Protein AF-A0A6A4UVB4-F1 (afdb_monomer)

Foldseek 3Di:
DDDDDPVPVVVVVVVVVVVVVVVVVVVVVVVVVVCVVPVVVVVVVVVVVVQVVCVVVVNHPPDPVRVLCVLQQDQPQPPQWWWWDALFWIWITRNPDIDIDGDDPFKGKAKEAAAADDDDDDFIDISHHAAHPAAQDKKFKWKAAPVGDTQDTDIDTHHRRRMDMDIGTAATWIKIWIDDPNFIDIDIAHSYNHGGRYYYPPNHGD

Nearest PDB structures (foldseek):
  4gqz-assembly2_C  TM=9.559E-01  e=4.121E-18  Salmonella enterica subsp. enterica serovar Typhimurium str. LT2
  4gqz-assembly1_A  TM=9.399E-01  e=1.918E-17  Salmonella enterica subsp. enterica serovar Typhimurium str. LT2
  4g5a-assembly1_B  TM=5.583E-01  e=2.267E-02  Bacteroides thetaiotaomicron VPI-5482
  2xwx-assembly1_B  TM=3.292E-01  e=9.453E-02  Vibrio cholerae
  6wdq-assembly1_C  TM=3.122E-01  e=7.647E+00  Homo sapiens

pLDDT: mean 86.92, std 15.69, range [39.81, 98.56]

Mean predicted aligned error: 10.41 Å

Sequence (206 aa):
MMLNGQGITRKVSMKANKIKTKLIIAAVSILVLISAFFLPTLFNASSEAKTQMLTKYGLNGLSVKEMVNKLDSVTDEKYGLNASITSTTLILYDNEKQYDFQLPKSEFYVSFAPYLNEIHPCQTHNLVSCRGELFNKEFEISIVKKDGTVIMNQKVKSMNSGFIGLWLPRDIEATLTINYNGTTVSKPLTTFTKSDTCITTPLKLS

Structure (mmCIF, N/CA/C/O backbone):
data_AF-A0A6A4UVB4-F1
#
_entry.id   AF-A0A6A4UVB4-F1
#
loop_
_atom_site.group_PDB
_atom_site.id
_atom_site.type_symbol
_atom_site.label_atom_id
_atom_site.label_alt_id
_atom_site.label_comp_id
_atom_site.label_asym_id
_atom_site.label_entity_id
_atom_site.label_seq_id
_atom_site.pdbx_PDB_ins_code
_atom_site.Cartn_x
_atom_site.Cartn_y
_atom_site.Cartn_z
_atom_site.occupancy
_atom_site.B_iso_or_equiv
_atom_site.auth_seq_id
_atom_site.auth_comp_id
_atom_site.auth_asym_id
_atom_site.auth_atom_id
_atom_site.pdbx_PDB_model_num
ATOM 1 N N . MET A 1 1 ? 7.738 -28.732 -92.464 1.00 39.81 1 MET A N 1
ATOM 2 C CA . MET A 1 1 ? 8.697 -27.783 -91.842 1.00 39.81 1 MET A CA 1
ATOM 3 C C . MET A 1 1 ? 7.948 -26.468 -91.672 1.00 39.81 1 MET A C 1
ATOM 5 O O . MET A 1 1 ? 7.450 -26.001 -92.675 1.00 39.81 1 MET A O 1
ATOM 9 N N . MET A 1 2 ? 7.704 -25.849 -90.515 1.00 40.78 2 MET A N 1
ATOM 10 C CA . MET A 1 2 ? 8.225 -25.914 -89.139 1.00 40.78 2 MET A CA 1
ATOM 11 C C . MET A 1 2 ? 7.079 -25.443 -88.195 1.00 40.78 2 MET A C 1
ATOM 13 O O . MET A 1 2 ? 6.352 -24.529 -88.558 1.00 40.78 2 MET A O 1
ATOM 17 N N . LEU A 1 3 ? 6.652 -26.205 -87.182 1.00 47.03 3 LEU A N 1
ATOM 18 C CA . LEU A 1 3 ? 6.973 -26.147 -85.736 1.00 47.03 3 LEU A CA 1
ATOM 19 C C . LEU A 1 3 ? 6.839 -24.792 -84.982 1.00 47.03 3 LEU A C 1
ATOM 21 O O . LEU A 1 3 ? 7.694 -23.924 -85.080 1.00 47.03 3 LEU A O 1
ATOM 25 N N . ASN A 1 4 ? 5.843 -24.768 -84.075 1.00 48.44 4 ASN A N 1
ATOM 26 C CA . ASN A 1 4 ? 5.853 -24.286 -82.674 1.00 48.44 4 ASN A CA 1
ATOM 27 C C . ASN A 1 4 ? 6.087 -22.793 -82.324 1.00 48.44 4 ASN A C 1
ATOM 29 O O . ASN A 1 4 ? 7.204 -22.386 -82.018 1.00 48.44 4 ASN A O 1
ATOM 33 N N . GLY A 1 5 ? 4.992 -22.035 -82.131 1.00 52.00 5 GLY A N 1
ATOM 34 C CA . GLY A 1 5 ? 4.989 -20.696 -81.499 1.00 52.00 5 GLY A CA 1
ATOM 35 C C . GLY A 1 5 ? 4.379 -20.603 -80.080 1.00 52.00 5 GLY A C 1
ATOM 36 O O . GLY A 1 5 ? 4.647 -19.647 -79.356 1.00 52.00 5 GLY A O 1
ATOM 37 N N . GLN A 1 6 ? 3.596 -21.591 -79.621 1.00 51.81 6 GLN A N 1
ATOM 38 C CA . GLN A 1 6 ? 2.880 -21.523 -78.325 1.00 51.81 6 GLN A CA 1
ATOM 39 C C . GLN A 1 6 ? 3.706 -21.968 -77.096 1.00 51.81 6 GLN A C 1
ATOM 41 O O . GLN A 1 6 ? 3.319 -21.714 -75.956 1.00 51.81 6 GLN A O 1
ATOM 46 N N . GLY A 1 7 ? 4.869 -22.599 -77.291 1.00 49.66 7 GLY A N 1
ATOM 47 C CA . GLY A 1 7 ? 5.733 -23.062 -76.192 1.00 49.66 7 GLY A CA 1
ATOM 48 C C . GLY A 1 7 ? 6.589 -21.966 -75.541 1.00 49.66 7 GLY A C 1
ATOM 49 O O . GLY A 1 7 ? 7.077 -22.145 -74.423 1.00 49.66 7 GLY A O 1
ATOM 50 N N . ILE A 1 8 ? 6.770 -20.828 -76.218 1.00 54.09 8 ILE A N 1
ATOM 51 C CA . ILE A 1 8 ? 7.707 -19.775 -75.803 1.00 54.09 8 ILE A CA 1
ATOM 52 C C . ILE A 1 8 ? 7.052 -18.835 -74.778 1.00 54.09 8 ILE A C 1
ATOM 54 O O . ILE A 1 8 ? 7.640 -18.558 -73.733 1.00 54.09 8 ILE A O 1
ATOM 58 N N . THR A 1 9 ? 5.797 -18.428 -74.990 1.00 52.84 9 THR A N 1
ATOM 59 C CA . THR A 1 9 ? 5.082 -17.474 -74.117 1.00 52.84 9 THR A CA 1
ATOM 60 C C . THR A 1 9 ? 4.786 -18.043 -72.721 1.00 52.84 9 THR A C 1
ATOM 62 O O . THR A 1 9 ? 4.999 -17.367 -71.712 1.00 52.84 9 THR A O 1
ATOM 65 N N . ARG A 1 10 ? 4.401 -19.325 -72.626 1.00 54.09 10 ARG A N 1
ATOM 66 C CA . ARG A 1 10 ? 4.175 -20.026 -71.342 1.00 54.09 10 ARG A CA 1
ATOM 67 C C . ARG A 1 10 ? 5.466 -20.214 -70.535 1.00 54.09 10 ARG A C 1
ATOM 69 O O . ARG A 1 10 ? 5.462 -20.029 -69.318 1.00 54.09 10 ARG A O 1
ATOM 76 N N . LYS A 1 11 ? 6.586 -20.537 -71.196 1.00 54.12 11 LYS A N 1
ATOM 77 C CA . LYS A 1 11 ? 7.902 -20.679 -70.541 1.00 54.12 11 LYS A CA 1
ATOM 78 C C . LYS A 1 11 ? 8.401 -19.352 -69.972 1.00 54.12 11 LYS A C 1
ATOM 80 O O . LYS A 1 11 ? 8.936 -19.341 -68.865 1.00 54.12 11 LYS A O 1
ATOM 85 N N . VAL A 1 12 ? 8.202 -18.249 -70.695 1.00 59.03 12 VAL A N 1
ATOM 86 C CA . VAL A 1 12 ? 8.601 -16.903 -70.252 1.00 59.03 12 VAL A CA 1
ATOM 87 C C . VAL A 1 12 ? 7.790 -16.462 -69.028 1.00 59.03 12 VAL A C 1
ATOM 89 O O . VAL A 1 12 ? 8.379 -16.044 -68.033 1.00 59.03 12 VAL A O 1
ATOM 92 N N . SER A 1 13 ? 6.466 -16.656 -69.041 1.00 54.44 13 SER A N 1
ATOM 93 C CA . SER A 1 13 ? 5.587 -16.320 -67.908 1.00 54.44 13 SER A CA 1
ATOM 94 C C . SER A 1 13 ? 5.904 -17.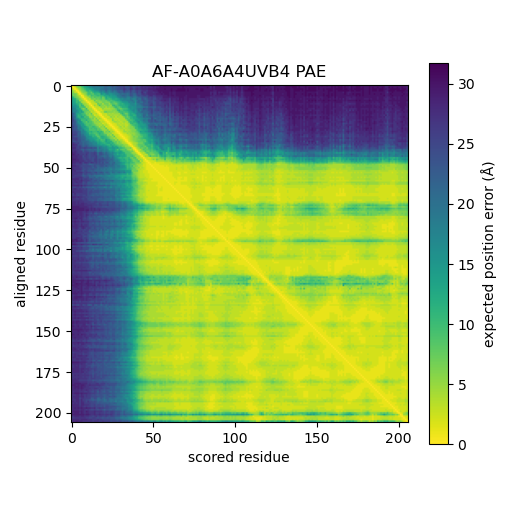138 -66.641 1.00 54.44 13 SER A C 1
ATOM 96 O O . SER A 1 13 ? 6.051 -16.577 -65.553 1.00 54.44 13 SER A O 1
ATOM 98 N N . MET A 1 14 ? 6.138 -18.453 -66.769 1.00 58.47 14 MET A N 1
ATOM 99 C CA . MET A 1 14 ? 6.539 -19.297 -65.630 1.00 58.47 14 MET A CA 1
ATOM 100 C C . MET A 1 14 ? 7.920 -18.934 -65.064 1.00 58.47 14 MET A C 1
ATOM 102 O O . MET A 1 14 ? 8.130 -18.997 -63.850 1.00 58.47 14 MET A O 1
ATOM 106 N N . LYS A 1 15 ? 8.872 -18.545 -65.923 1.00 60.97 15 LYS A N 1
ATOM 107 C CA . LYS A 1 15 ? 10.215 -18.121 -65.500 1.00 60.97 15 LYS A CA 1
ATOM 108 C C . LYS A 1 15 ? 10.157 -16.781 -64.755 1.00 60.97 15 LYS A C 1
ATOM 110 O O . LYS A 1 15 ? 10.795 -16.653 -63.714 1.00 60.97 15 LYS A O 1
ATOM 115 N N . ALA A 1 16 ? 9.334 -15.837 -65.221 1.00 61.78 16 ALA A N 1
ATOM 116 C CA . ALA A 1 16 ? 9.104 -14.551 -64.561 1.00 61.78 16 ALA A CA 1
ATOM 117 C C . ALA A 1 16 ? 8.429 -14.702 -63.183 1.00 61.78 16 ALA A C 1
ATOM 119 O O . ALA A 1 16 ? 8.877 -14.080 -62.221 1.00 61.78 16 ALA A O 1
ATOM 120 N N . ASN A 1 17 ? 7.425 -15.580 -63.047 1.00 61.34 17 ASN A N 1
ATOM 121 C CA . ASN A 1 17 ? 6.802 -15.861 -61.746 1.00 61.34 17 ASN A CA 1
ATOM 122 C C . ASN A 1 17 ? 7.774 -16.531 -60.764 1.00 61.34 17 ASN A C 1
ATOM 124 O O . ASN A 1 17 ? 7.851 -16.104 -59.617 1.00 61.34 17 ASN A O 1
ATOM 128 N N . LYS A 1 18 ? 8.599 -17.492 -61.207 1.00 58.84 18 LYS A N 1
ATOM 129 C CA . LYS A 1 18 ? 9.654 -18.079 -60.355 1.00 58.84 18 LYS A CA 1
ATOM 130 C C . LYS A 1 18 ? 10.675 -17.043 -59.871 1.00 58.84 18 LYS A C 1
ATOM 132 O O . LYS A 1 18 ? 11.144 -17.151 -58.742 1.00 58.84 18 LYS A O 1
ATOM 137 N N . ILE A 1 19 ? 11.027 -16.059 -60.701 1.00 65.69 19 ILE A N 1
ATOM 138 C CA . ILE A 1 19 ? 11.957 -14.980 -60.329 1.00 65.69 19 ILE A CA 1
ATOM 139 C C . ILE A 1 19 ? 11.310 -14.041 -59.300 1.00 65.69 19 ILE A C 1
ATOM 141 O O . ILE A 1 19 ? 11.928 -13.767 -58.274 1.00 65.69 19 ILE A O 1
ATOM 145 N N . LYS A 1 20 ? 10.050 -13.630 -59.508 1.00 59.47 20 LYS A N 1
ATOM 146 C CA . LYS A 1 20 ? 9.297 -12.801 -58.548 1.00 59.47 20 LYS A CA 1
ATOM 147 C C . LYS A 1 20 ? 9.131 -13.491 -57.189 1.00 59.47 20 LYS A C 1
ATOM 149 O O . LYS A 1 20 ? 9.397 -12.873 -56.166 1.00 59.47 20 LYS A O 1
ATOM 154 N N . THR A 1 21 ? 8.781 -14.780 -57.160 1.00 58.88 21 THR A N 1
ATOM 155 C CA . THR A 1 21 ? 8.666 -15.549 -55.908 1.00 58.88 21 THR A CA 1
ATOM 156 C C . THR A 1 21 ? 10.012 -15.688 -55.191 1.00 58.88 21 THR A C 1
ATOM 158 O O . THR A 1 21 ? 10.066 -15.531 -53.976 1.00 58.88 21 THR A O 1
ATOM 161 N N . LYS A 1 22 ? 11.120 -15.912 -55.917 1.00 60.62 22 LYS A N 1
ATOM 162 C CA . LYS A 1 22 ? 12.469 -15.949 -55.320 1.00 60.62 22 LYS A CA 1
ATOM 163 C C . LYS A 1 22 ? 12.901 -14.598 -54.740 1.00 60.62 22 LYS A C 1
ATOM 165 O O . LYS A 1 22 ? 13.504 -14.583 -53.675 1.00 60.62 22 LYS A O 1
ATOM 170 N N . LEU A 1 23 ? 12.573 -13.487 -55.404 1.00 59.56 23 LEU A N 1
ATOM 171 C CA . LEU A 1 23 ? 12.838 -12.129 -54.908 1.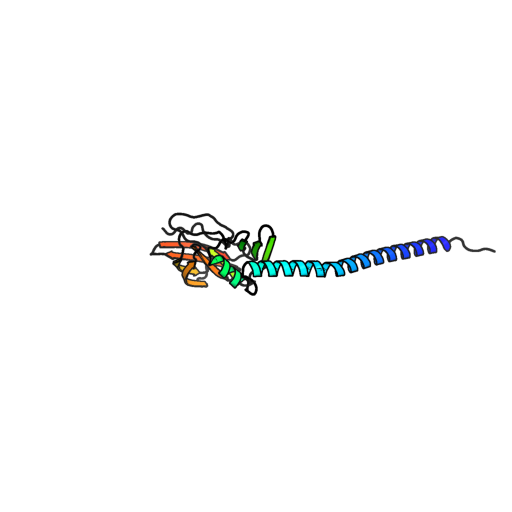00 59.56 23 LEU A CA 1
ATOM 172 C C . LEU A 1 23 ? 12.029 -11.805 -53.645 1.00 59.56 23 LEU A C 1
ATOM 174 O O . LEU A 1 23 ? 12.586 -11.248 -52.705 1.00 59.56 23 LEU A O 1
ATOM 178 N N . ILE A 1 24 ? 10.755 -12.206 -53.585 1.00 60.81 24 ILE A N 1
ATOM 179 C CA . ILE A 1 24 ? 9.917 -12.032 -52.387 1.00 60.81 24 ILE A CA 1
ATOM 180 C C . ILE A 1 24 ? 10.454 -12.875 -51.224 1.00 60.81 24 ILE A C 1
ATOM 182 O O . ILE A 1 24 ? 10.613 -12.358 -50.123 1.00 60.81 24 ILE A O 1
ATOM 186 N N . ILE A 1 25 ? 10.801 -14.145 -51.463 1.00 61.00 25 ILE A N 1
ATOM 187 C CA . ILE A 1 25 ? 11.389 -15.011 -50.429 1.00 61.00 25 ILE A CA 1
ATOM 188 C C . ILE A 1 25 ? 12.728 -14.440 -49.947 1.00 61.00 25 ILE A C 1
ATOM 190 O O . ILE A 1 25 ? 12.955 -14.386 -48.742 1.00 61.00 25 ILE A O 1
ATOM 194 N N . ALA A 1 26 ? 13.594 -13.963 -50.845 1.00 62.34 26 ALA A N 1
ATOM 195 C CA . ALA A 1 26 ? 14.861 -13.340 -50.466 1.00 62.34 26 ALA A CA 1
ATOM 196 C C . ALA A 1 26 ? 14.655 -12.058 -49.639 1.00 62.34 26 ALA A C 1
ATOM 198 O O . ALA A 1 26 ? 15.314 -11.893 -48.618 1.00 62.34 26 ALA A O 1
ATOM 199 N N . ALA A 1 27 ? 13.704 -11.196 -50.012 1.00 61.81 27 ALA A N 1
ATOM 200 C CA . ALA A 1 27 ? 13.388 -9.980 -49.260 1.00 61.81 27 ALA A CA 1
ATOM 201 C C . ALA A 1 27 ? 12.824 -10.286 -47.859 1.00 61.81 27 ALA A C 1
ATOM 203 O O . ALA A 1 27 ? 13.253 -9.674 -46.884 1.00 61.81 27 ALA A O 1
ATOM 204 N N . VAL A 1 28 ? 11.931 -11.276 -47.734 1.00 62.03 28 VAL A N 1
ATOM 205 C CA . VAL A 1 28 ? 11.415 -11.740 -46.431 1.00 62.03 28 VAL A CA 1
ATOM 206 C C . VAL A 1 28 ? 12.528 -12.375 -45.592 1.00 62.03 28 VAL A C 1
ATOM 208 O O . VAL A 1 28 ? 12.628 -12.094 -44.404 1.00 62.03 28 VAL A O 1
ATOM 211 N N . SER A 1 29 ? 13.412 -13.169 -46.202 1.00 61.12 29 SER A N 1
ATOM 212 C CA . SER A 1 29 ? 14.553 -13.794 -45.510 1.00 61.12 29 SER A CA 1
ATOM 213 C C . SER A 1 29 ? 15.545 -12.750 -44.990 1.00 61.12 29 SER A C 1
ATOM 215 O O . SER A 1 29 ? 16.034 -12.870 -43.872 1.00 61.12 29 SER A O 1
ATOM 217 N N . ILE A 1 30 ? 15.809 -11.700 -45.774 1.00 61.38 30 ILE A N 1
ATOM 218 C CA . ILE A 1 30 ? 16.656 -10.570 -45.373 1.00 61.38 30 ILE A CA 1
ATOM 219 C C . ILE A 1 30 ? 15.999 -9.785 -44.232 1.00 61.38 30 ILE A C 1
ATOM 221 O O . ILE A 1 30 ? 16.675 -9.459 -43.263 1.00 61.38 30 ILE A O 1
ATOM 225 N N . LEU A 1 31 ? 14.686 -9.541 -44.288 1.00 59.97 31 LEU A N 1
ATOM 226 C CA . LEU A 1 31 ? 13.956 -8.864 -43.212 1.00 59.97 31 LEU A CA 1
ATOM 227 C C . LEU A 1 31 ? 13.975 -9.678 -41.903 1.00 59.97 31 LEU A C 1
ATOM 229 O O . LEU A 1 31 ? 14.184 -9.114 -40.831 1.00 59.97 31 LEU A O 1
ATOM 233 N N . VAL A 1 32 ? 13.833 -11.006 -41.991 1.00 60.69 32 VAL A N 1
ATOM 234 C CA . VAL A 1 32 ? 13.935 -11.921 -40.842 1.00 60.69 32 VAL A CA 1
ATOM 235 C C . VAL A 1 32 ? 15.360 -11.940 -40.276 1.00 60.69 32 VAL A C 1
ATOM 237 O O . VAL A 1 32 ? 15.522 -11.834 -39.063 1.00 60.69 32 VAL A O 1
ATOM 240 N N . LEU A 1 33 ? 16.394 -11.986 -41.122 1.00 60.19 33 LEU A N 1
ATOM 241 C CA . LEU A 1 33 ? 17.801 -11.953 -40.693 1.00 60.19 33 LEU A CA 1
ATOM 242 C C . LEU A 1 33 ? 18.191 -10.618 -40.043 1.00 60.19 33 LEU A C 1
ATOM 244 O O . LEU A 1 33 ? 18.875 -10.617 -39.025 1.00 60.19 33 LEU A O 1
ATOM 248 N N . ILE A 1 34 ? 17.712 -9.492 -40.578 1.00 60.00 34 ILE A N 1
ATOM 249 C CA . ILE A 1 34 ? 17.881 -8.165 -39.970 1.00 60.00 34 ILE A CA 1
ATOM 250 C C . ILE A 1 34 ? 17.163 -8.136 -38.615 1.00 60.00 34 ILE A C 1
ATOM 252 O O . ILE A 1 34 ? 17.770 -7.788 -37.607 1.00 60.00 34 ILE A O 1
ATOM 256 N N . SER A 1 35 ? 15.910 -8.592 -38.539 1.00 58.88 35 SER A N 1
ATOM 257 C CA . SER A 1 35 ? 15.181 -8.636 -37.265 1.00 58.88 35 SER A CA 1
ATOM 258 C C . SER A 1 35 ? 15.892 -9.494 -36.207 1.00 58.88 35 SER A C 1
ATOM 260 O O . SER A 1 35 ? 15.986 -9.075 -35.060 1.00 58.88 35 SER A O 1
ATOM 262 N N . ALA A 1 36 ? 16.485 -10.630 -36.596 1.00 60.31 36 ALA A N 1
ATOM 263 C CA . ALA A 1 36 ? 17.242 -11.510 -35.706 1.00 60.31 36 ALA A CA 1
ATOM 264 C C . ALA A 1 36 ? 18.587 -10.913 -35.247 1.00 60.31 36 ALA A C 1
ATOM 266 O O . ALA A 1 36 ? 19.072 -11.275 -34.178 1.00 60.31 36 ALA A O 1
ATOM 267 N N . PHE A 1 37 ? 19.178 -9.994 -36.018 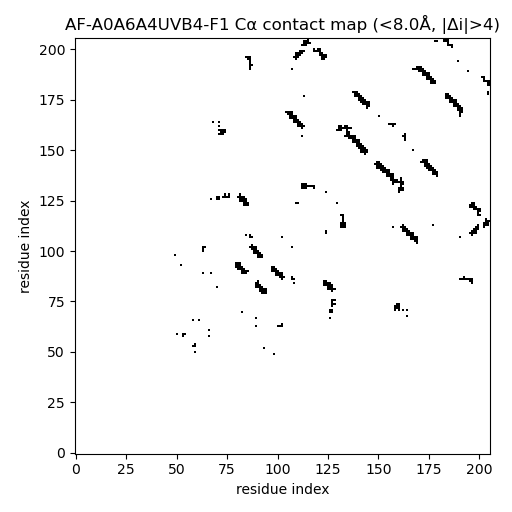1.00 62.41 37 PHE A N 1
ATOM 268 C CA . PHE A 1 37 ? 20.442 -9.337 -35.669 1.00 62.41 37 PHE A CA 1
ATOM 269 C C . PHE A 1 37 ? 20.242 -8.074 -34.809 1.00 62.41 37 PHE A C 1
ATOM 271 O O . PHE A 1 37 ? 21.085 -7.761 -33.973 1.00 62.41 37 PHE A O 1
ATOM 278 N N . PHE A 1 38 ? 19.114 -7.369 -34.972 1.00 59.22 38 PHE A N 1
ATOM 279 C CA . PHE A 1 38 ? 18.795 -6.135 -34.234 1.00 59.22 38 PHE A CA 1
ATOM 280 C C . PHE A 1 38 ? 17.924 -6.347 -32.976 1.00 59.22 38 PHE A C 1
ATOM 282 O O . PHE A 1 38 ? 17.931 -5.498 -32.090 1.00 59.22 38 PHE A O 1
ATOM 289 N N . LEU A 1 39 ? 17.193 -7.462 -32.836 1.00 57.59 39 LEU A N 1
ATOM 290 C CA . LEU A 1 39 ? 16.438 -7.758 -31.602 1.00 57.59 39 LEU A CA 1
ATOM 291 C C . LEU A 1 39 ? 17.327 -7.925 -30.354 1.00 57.59 39 LEU A C 1
ATOM 293 O O . LEU A 1 39 ? 17.011 -7.325 -29.325 1.00 57.59 39 LEU A O 1
ATOM 297 N N . PRO A 1 40 ? 18.428 -8.705 -30.398 1.00 64.75 40 PRO A N 1
ATOM 298 C CA . PRO A 1 40 ? 19.246 -8.966 -29.212 1.00 64.75 40 PRO A CA 1
ATOM 299 C C . PRO A 1 40 ? 19.864 -7.695 -28.615 1.00 64.75 40 PRO A C 1
ATOM 301 O O . PRO A 1 40 ? 20.010 -7.587 -27.398 1.00 64.75 40 PRO A O 1
ATOM 304 N N . THR A 1 41 ? 20.197 -6.711 -29.457 1.00 62.91 41 THR A N 1
ATOM 305 C CA . THR A 1 41 ? 20.813 -5.450 -29.021 1.00 62.91 41 THR A CA 1
ATOM 306 C C . THR A 1 41 ? 19.826 -4.559 -28.264 1.00 62.91 41 THR A C 1
ATOM 308 O O . THR A 1 41 ? 20.196 -3.968 -27.250 1.00 62.91 41 THR A O 1
ATOM 311 N N . LEU A 1 42 ? 18.557 -4.522 -28.683 1.00 63.41 42 LEU A N 1
ATOM 312 C CA . LEU A 1 42 ? 17.493 -3.778 -27.998 1.00 63.41 42 LEU A CA 1
ATOM 313 C C . LEU A 1 42 ? 17.122 -4.409 -26.648 1.00 63.41 42 LEU A C 1
ATOM 315 O O . LEU A 1 42 ? 16.968 -3.695 -25.654 1.00 63.41 42 LEU A O 1
ATOM 319 N N . PHE A 1 43 ? 17.025 -5.742 -26.586 1.00 67.12 43 PHE A N 1
ATOM 320 C CA . PHE A 1 43 ? 16.751 -6.448 -25.330 1.00 67.12 43 PHE A CA 1
ATOM 321 C C . PHE A 1 43 ? 17.861 -6.220 -24.295 1.00 67.12 43 PHE A C 1
ATOM 323 O O . PHE A 1 43 ? 17.554 -5.875 -23.151 1.00 67.12 43 PHE A O 1
ATOM 330 N N . ASN A 1 44 ? 19.133 -6.314 -24.696 1.00 72.06 44 ASN A N 1
ATOM 331 C CA . ASN A 1 44 ? 20.266 -6.063 -23.800 1.00 72.06 44 ASN A CA 1
ATOM 332 C C . ASN A 1 44 ? 20.289 -4.622 -23.270 1.00 72.06 44 ASN A C 1
ATOM 334 O O . ASN A 1 44 ? 20.413 -4.433 -22.062 1.00 72.06 44 ASN A O 1
ATOM 338 N N . ALA A 1 45 ? 20.080 -3.619 -24.130 1.00 75.06 45 ALA A N 1
ATOM 339 C CA . ALA A 1 45 ? 20.036 -2.217 -23.707 1.00 75.06 45 ALA A CA 1
ATOM 340 C C . ALA A 1 45 ? 18.900 -1.941 -22.700 1.00 75.06 45 ALA A C 1
ATOM 342 O O . ALA A 1 45 ? 19.087 -1.216 -21.722 1.00 75.06 45 ALA A O 1
ATOM 343 N N . SER A 1 46 ? 17.726 -2.555 -22.901 1.00 79.69 46 SER A N 1
ATOM 344 C CA . SER A 1 46 ? 16.587 -2.420 -21.981 1.00 79.69 46 SER A CA 1
ATOM 345 C C . SER A 1 46 ? 16.842 -3.073 -20.615 1.00 79.69 46 SER A C 1
ATOM 347 O O . SER A 1 46 ? 16.500 -2.501 -19.577 1.00 79.69 46 SER A O 1
ATOM 349 N N . SER A 1 47 ? 17.490 -4.243 -20.602 1.00 84.38 47 SER A N 1
ATOM 350 C CA . SER A 1 47 ? 17.856 -4.947 -19.373 1.00 84.38 47 SER A CA 1
ATOM 351 C C . SER A 1 47 ? 18.916 -4.177 -18.593 1.00 84.38 47 SER A C 1
ATOM 353 O O . SER A 1 47 ? 18.812 -4.049 -17.375 1.00 84.38 47 SER A O 1
ATOM 355 N N . GLU A 1 48 ? 19.911 -3.629 -19.288 1.00 89.06 48 GLU A N 1
ATOM 356 C CA . GLU A 1 48 ? 20.969 -2.836 -18.673 1.00 89.06 48 GLU A CA 1
ATOM 357 C C . GLU A 1 48 ? 20.407 -1.560 -18.031 1.00 89.06 48 GLU A C 1
ATOM 359 O O . GLU A 1 48 ? 20.669 -1.297 -16.858 1.00 89.06 48 GLU A O 1
ATOM 364 N N . ALA A 1 49 ? 19.549 -0.822 -18.746 1.00 91.44 49 ALA A N 1
ATOM 365 C CA . ALA A 1 49 ? 18.881 0.364 -18.210 1.00 91.44 49 ALA A CA 1
ATOM 366 C C . ALA A 1 49 ? 18.056 0.047 -16.948 1.00 91.44 49 ALA A C 1
ATOM 368 O O . ALA A 1 49 ? 18.114 0.786 -15.963 1.00 91.44 49 ALA A O 1
ATOM 369 N N . LYS A 1 50 ? 17.336 -1.085 -16.943 1.00 93.25 50 LYS A N 1
ATOM 370 C CA . LYS A 1 50 ? 16.573 -1.552 -15.777 1.00 93.25 50 LYS A CA 1
ATOM 371 C C . LYS A 1 50 ? 17.487 -1.848 -14.583 1.00 93.25 50 LYS A C 1
ATOM 373 O O . LYS A 1 50 ? 17.206 -1.394 -13.476 1.00 93.25 50 LYS A O 1
ATOM 378 N N . THR A 1 51 ? 18.596 -2.558 -14.789 1.00 94.19 51 THR A N 1
ATOM 379 C CA . THR A 1 51 ? 19.569 -2.856 -13.724 1.00 94.19 51 THR A CA 1
ATOM 380 C C . THR A 1 51 ? 20.256 -1.596 -13.195 1.00 94.19 51 THR A C 1
ATOM 382 O O . THR A 1 51 ? 20.437 -1.461 -11.982 1.00 94.19 51 THR A O 1
ATOM 385 N N . GLN A 1 52 ? 20.607 -0.650 -14.070 1.00 95.06 52 GLN A N 1
ATOM 386 C CA . GLN A 1 52 ? 21.194 0.633 -13.673 1.00 95.06 52 GLN A CA 1
ATOM 387 C C . GLN A 1 52 ? 20.225 1.441 -12.799 1.00 95.06 52 GLN A C 1
ATOM 389 O O . GLN A 1 52 ? 20.619 1.911 -11.732 1.00 95.06 52 GLN A O 1
ATOM 394 N N . MET A 1 53 ? 18.950 1.536 -13.195 1.00 95.75 53 MET A N 1
ATOM 395 C CA . MET A 1 53 ? 17.904 2.203 -12.411 1.00 95.75 53 MET A CA 1
ATOM 396 C C . MET A 1 53 ? 17.722 1.541 -11.038 1.00 95.75 53 MET A C 1
ATOM 398 O O . MET A 1 53 ? 17.771 2.214 -10.006 1.00 95.75 53 MET A O 1
ATOM 402 N N . LEU A 1 54 ? 17.602 0.211 -11.000 1.00 96.81 54 LEU A N 1
ATOM 403 C CA . LEU A 1 54 ? 17.492 -0.527 -9.742 1.00 96.81 54 LEU A CA 1
ATOM 404 C C . LEU A 1 54 ? 18.711 -0.296 -8.842 1.00 96.81 54 LEU A C 1
ATOM 406 O O . LEU A 1 54 ? 18.563 -0.117 -7.638 1.00 96.81 54 LEU A O 1
ATOM 410 N N . THR A 1 55 ? 19.917 -0.258 -9.404 1.00 96.62 55 THR A N 1
ATOM 411 C CA . THR A 1 55 ? 21.145 -0.003 -8.636 1.00 96.62 55 THR A CA 1
ATOM 412 C C . THR A 1 55 ? 21.174 1.425 -8.091 1.00 96.62 55 THR A C 1
ATOM 414 O O . THR A 1 55 ? 21.417 1.610 -6.900 1.00 96.62 55 THR A O 1
ATOM 417 N N . LYS A 1 56 ? 20.835 2.426 -8.918 1.00 95.75 56 LYS A N 1
A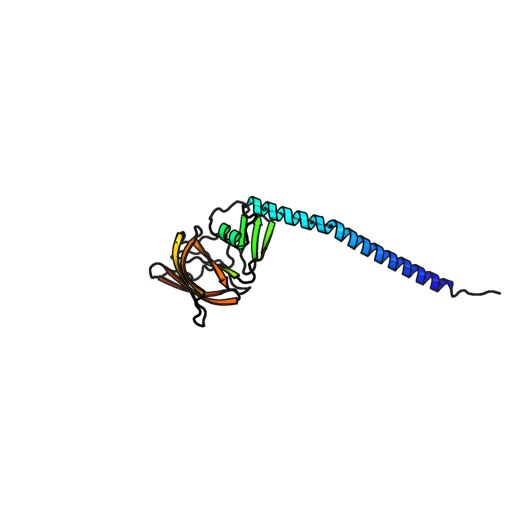TOM 418 C CA . LYS A 1 56 ? 20.758 3.852 -8.546 1.00 95.75 56 LYS A CA 1
ATOM 419 C C . LYS A 1 56 ? 19.878 4.090 -7.316 1.00 95.75 56 LYS A C 1
ATOM 421 O O . LYS A 1 56 ? 20.238 4.875 -6.441 1.00 95.75 56 LYS A O 1
ATOM 426 N N . TYR A 1 57 ? 18.747 3.391 -7.222 1.00 95.62 57 TYR A N 1
ATOM 427 C CA . TYR A 1 57 ? 17.814 3.520 -6.098 1.00 95.62 57 TYR A CA 1
ATOM 428 C C . TYR A 1 57 ? 17.999 2.453 -5.004 1.00 95.62 57 TYR A C 1
ATOM 430 O O . TYR A 1 57 ? 17.270 2.448 -4.011 1.00 95.62 57 TYR A O 1
ATOM 438 N N . GLY A 1 58 ? 19.009 1.585 -5.128 1.00 95.38 58 GLY A N 1
ATOM 439 C CA . GLY A 1 58 ? 19.316 0.535 -4.153 1.00 95.38 58 GLY A CA 1
ATOM 440 C C . GLY A 1 58 ? 18.258 -0.572 -4.086 1.00 95.38 58 GLY A C 1
ATOM 441 O O . GLY A 1 58 ? 18.023 -1.131 -3.017 1.00 95.38 58 GLY A O 1
ATOM 442 N N . LEU A 1 59 ? 17.585 -0.844 -5.198 1.00 96.81 59 LEU A N 1
ATOM 443 C CA . LEU A 1 59 ? 16.566 -1.878 -5.376 1.00 96.81 59 LEU A CA 1
ATOM 444 C C . LEU A 1 59 ? 17.110 -3.128 -6.088 1.00 96.81 59 LEU A C 1
ATOM 446 O O . LEU A 1 59 ? 16.410 -4.131 -6.197 1.00 96.81 59 LEU A O 1
ATOM 450 N N . ASN A 1 60 ? 18.345 -3.080 -6.597 1.00 96.75 60 ASN A N 1
ATOM 451 C CA . ASN A 1 60 ? 18.944 -4.201 -7.316 1.00 96.75 60 ASN A CA 1
ATOM 452 C C . ASN A 1 60 ? 19.051 -5.447 -6.422 1.00 96.75 60 ASN A C 1
ATOM 454 O O . ASN A 1 60 ? 19.509 -5.361 -5.285 1.00 96.75 60 ASN A O 1
ATOM 458 N N . GLY A 1 61 ? 18.634 -6.597 -6.952 1.00 96.19 61 GLY A N 1
ATOM 459 C CA . GLY A 1 61 ? 18.616 -7.872 -6.229 1.00 96.19 61 GLY A CA 1
ATOM 460 C C . GLY A 1 61 ? 17.428 -8.072 -5.280 1.00 96.19 61 GLY A C 1
ATOM 461 O O . GLY A 1 61 ? 17.271 -9.176 -4.769 1.00 96.19 61 GLY A O 1
ATOM 462 N N . LEU A 1 62 ? 16.578 -7.061 -5.070 1.00 98.06 62 LEU A N 1
ATOM 463 C CA . LEU A 1 62 ? 15.370 -7.197 -4.256 1.00 98.06 62 LEU A CA 1
ATOM 464 C C . LEU A 1 62 ? 14.236 -7.858 -5.046 1.00 98.06 62 LEU A C 1
ATOM 466 O O . LEU A 1 62 ? 14.021 -7.580 -6.229 1.00 98.06 62 LEU A O 1
ATOM 470 N N . SER A 1 63 ? 13.447 -8.683 -4.366 1.00 97.62 63 SER A N 1
ATOM 471 C CA . SER A 1 63 ? 12.137 -9.103 -4.858 1.00 97.62 63 SER A CA 1
ATOM 472 C C . SER A 1 63 ? 11.175 -7.914 -4.941 1.00 97.62 63 SER A C 1
ATOM 474 O O . SER A 1 63 ? 11.350 -6.889 -4.282 1.00 97.62 63 SER A O 1
ATOM 476 N N . VAL A 1 64 ? 10.088 -8.054 -5.706 1.00 97.69 64 VAL A N 1
ATOM 477 C CA . VAL A 1 64 ? 9.067 -6.995 -5.816 1.00 97.69 64 VAL A CA 1
ATOM 478 C C . VAL A 1 64 ? 8.465 -6.635 -4.457 1.00 97.69 64 VAL A C 1
ATOM 480 O O . VAL A 1 64 ? 8.225 -5.460 -4.195 1.00 97.69 64 VAL A O 1
ATOM 483 N N . LYS A 1 65 ? 8.299 -7.611 -3.557 1.00 97.81 65 LYS A N 1
ATOM 484 C CA . LYS A 1 65 ? 7.795 -7.355 -2.201 1.00 97.81 65 LYS A CA 1
ATOM 485 C C . LYS A 1 65 ? 8.775 -6.535 -1.370 1.00 97.81 65 LYS A C 1
ATOM 487 O O . LYS A 1 65 ? 8.361 -5.610 -0.679 1.00 97.81 65 LYS A O 1
ATOM 492 N N . GLU A 1 66 ? 10.063 -6.847 -1.464 1.00 97.44 66 GLU A N 1
ATOM 493 C CA . GLU A 1 66 ? 11.115 -6.094 -0.778 1.00 97.44 66 GLU A CA 1
ATOM 494 C C . GLU A 1 66 ? 11.266 -4.684 -1.353 1.00 97.44 66 GLU A C 1
ATOM 496 O O . GLU A 1 66 ? 11.446 -3.742 -0.585 1.00 97.44 66 GLU A O 1
ATOM 501 N N . MET A 1 67 ? 11.127 -4.512 -2.674 1.00 97.69 67 MET A N 1
ATOM 502 C CA . MET A 1 67 ? 11.096 -3.189 -3.304 1.00 97.69 67 MET A CA 1
ATOM 503 C C . MET A 1 67 ? 9.925 -2.353 -2.785 1.00 97.69 67 MET A C 1
ATOM 505 O O . MET A 1 67 ? 10.142 -1.231 -2.341 1.00 97.69 67 MET A O 1
ATOM 509 N N . VAL A 1 68 ? 8.707 -2.909 -2.784 1.00 97.44 68 VAL A N 1
ATOM 510 C CA . VAL A 1 68 ? 7.509 -2.248 -2.240 1.00 97.44 68 VAL A CA 1
ATOM 511 C C . VAL A 1 68 ? 7.723 -1.854 -0.782 1.00 97.44 68 VAL A C 1
ATOM 513 O O . VAL A 1 68 ? 7.557 -0.690 -0.437 1.00 97.44 68 VAL A O 1
ATOM 516 N N . ASN A 1 69 ? 8.159 -2.795 0.060 1.00 95.06 69 ASN A N 1
ATOM 517 C CA . ASN A 1 69 ? 8.392 -2.533 1.478 1.00 95.06 69 ASN A CA 1
ATOM 518 C C . ASN A 1 69 ? 9.435 -1.429 1.692 1.00 95.06 69 ASN A C 1
ATOM 520 O O . ASN A 1 69 ? 9.227 -0.529 2.500 1.00 95.06 69 ASN A O 1
ATOM 524 N N . LYS A 1 70 ? 10.550 -1.479 0.956 1.00 94.88 70 LYS A N 1
ATOM 525 C CA . LYS A 1 70 ? 11.615 -0.479 1.055 1.00 94.88 70 LYS A CA 1
ATOM 526 C C . LYS A 1 70 ? 11.138 0.910 0.642 1.00 94.88 70 LYS A C 1
ATOM 528 O O . LYS A 1 70 ? 11.500 1.874 1.308 1.00 94.88 70 LYS A O 1
ATOM 533 N N . LEU A 1 71 ? 10.367 1.001 -0.439 1.00 95.38 71 LEU A N 1
ATOM 534 C CA . LEU A 1 71 ? 9.851 2.268 -0.949 1.00 95.38 71 LEU A CA 1
ATOM 535 C C . LEU A 1 71 ? 8.799 2.861 -0.003 1.00 95.38 71 LEU A C 1
ATOM 537 O O . LEU A 1 71 ? 8.923 4.027 0.338 1.00 95.38 71 LEU A O 1
ATOM 541 N N . ASP A 1 72 ? 7.843 2.062 0.485 1.00 93.12 72 ASP A N 1
ATOM 542 C CA . ASP A 1 72 ? 6.733 2.567 1.318 1.00 93.12 72 ASP A CA 1
ATOM 543 C C . ASP A 1 72 ? 7.143 2.896 2.770 1.00 93.12 72 ASP A C 1
ATOM 545 O O . ASP A 1 72 ? 6.484 3.667 3.470 1.00 93.12 72 ASP A O 1
ATOM 549 N N . SER A 1 73 ? 8.256 2.320 3.244 1.00 87.25 73 S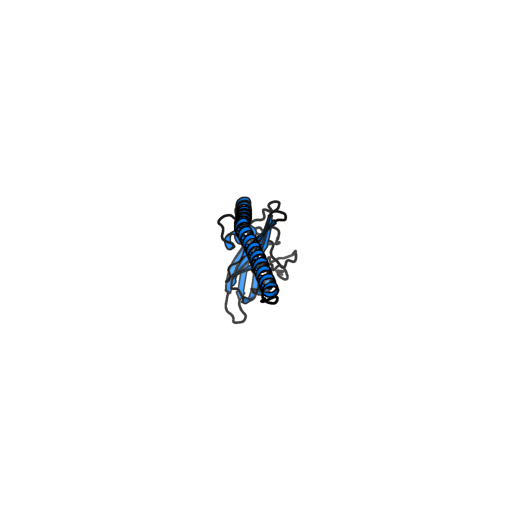ER A N 1
ATOM 550 C CA . SER A 1 73 ? 8.736 2.501 4.626 1.00 87.25 73 SER A CA 1
ATOM 551 C C . SER A 1 73 ? 9.485 3.816 4.865 1.00 87.25 73 SER A C 1
ATOM 553 O O . SER A 1 73 ? 9.735 4.184 6.020 1.00 87.25 73 SER A O 1
ATOM 555 N N . VAL A 1 74 ? 9.894 4.513 3.804 1.00 85.44 74 VAL A N 1
ATOM 556 C CA . VAL A 1 74 ? 10.726 5.719 3.891 1.00 85.44 74 VAL A CA 1
ATOM 557 C C . VAL A 1 74 ? 9.989 6.931 3.338 1.00 85.44 74 VAL A C 1
ATOM 559 O O . VAL A 1 74 ? 9.134 6.824 2.472 1.00 85.44 74 VAL A O 1
ATOM 562 N N . THR A 1 75 ? 10.350 8.112 3.830 1.00 88.06 75 THR A N 1
ATOM 563 C CA . THR A 1 75 ? 9.834 9.398 3.332 1.00 88.06 75 THR A CA 1
ATOM 564 C C . THR A 1 75 ? 10.887 10.154 2.517 1.00 88.06 75 THR A C 1
ATOM 566 O O . THR A 1 75 ? 10.797 11.367 2.357 1.00 88.06 75 THR A O 1
ATOM 569 N N . ASP A 1 76 ? 11.926 9.450 2.056 1.00 83.62 76 ASP A N 1
ATOM 570 C CA . ASP A 1 76 ? 13.006 10.009 1.242 1.00 83.62 76 ASP A CA 1
ATOM 571 C C . ASP A 1 76 ? 12.562 10.105 -0.224 1.00 83.62 76 ASP A C 1
ATOM 573 O O . ASP A 1 76 ? 12.642 9.141 -0.993 1.00 83.62 76 ASP A O 1
ATOM 577 N N . GLU A 1 77 ? 12.057 11.277 -0.605 1.00 86.25 77 GLU A N 1
ATOM 578 C CA . GLU A 1 77 ? 11.626 11.586 -1.969 1.00 86.25 77 GLU A CA 1
ATOM 579 C C . GLU A 1 77 ? 12.827 11.925 -2.853 1.00 86.25 77 GLU A C 1
ATOM 581 O O . GLU A 1 77 ? 13.120 13.083 -3.160 1.00 86.25 77 GLU A O 1
ATOM 586 N N . LYS A 1 78 ? 13.555 10.885 -3.267 1.00 90.06 78 LYS A N 1
ATOM 587 C CA . LYS A 1 78 ? 14.699 11.041 -4.167 1.00 90.06 78 LYS A CA 1
ATOM 588 C C . LYS A 1 78 ? 14.273 11.707 -5.470 1.00 90.06 78 LYS A C 1
ATOM 590 O O . LYS A 1 78 ? 13.363 11.236 -6.150 1.00 90.06 78 LYS A O 1
ATOM 595 N N . TYR A 1 79 ? 15.001 12.751 -5.864 1.00 89.38 79 TYR A N 1
ATOM 596 C CA . TYR A 1 79 ? 14.733 13.467 -7.107 1.00 89.38 79 TYR A CA 1
ATOM 597 C C . TYR A 1 79 ? 14.679 12.515 -8.313 1.00 89.38 79 TYR A C 1
ATOM 599 O O . TYR A 1 79 ? 15.543 11.650 -8.501 1.00 89.38 79 TYR A O 1
ATOM 607 N N . GLY A 1 80 ? 13.632 12.679 -9.120 1.00 90.12 80 GLY A N 1
ATOM 608 C CA . GLY A 1 80 ? 13.361 11.860 -10.297 1.00 90.12 80 GLY A CA 1
ATOM 609 C C . GLY A 1 80 ? 12.783 10.473 -10.001 1.00 90.12 80 GLY A C 1
ATOM 610 O O . GLY A 1 80 ? 12.359 9.822 -10.947 1.00 90.12 80 GLY A O 1
ATOM 611 N N . LEU A 1 81 ? 12.725 10.007 -8.747 1.00 95.31 81 LEU A N 1
ATOM 612 C CA . LEU A 1 81 ? 12.069 8.740 -8.414 1.00 95.31 81 LEU A CA 1
ATOM 613 C C . LEU A 1 81 ? 10.581 8.960 -8.152 1.00 95.31 81 LEU A C 1
ATOM 615 O O . LEU A 1 81 ? 10.200 9.723 -7.268 1.00 95.31 81 LEU A O 1
ATOM 619 N N . ASN A 1 82 ? 9.741 8.209 -8.852 1.00 95.19 82 ASN A N 1
ATOM 620 C CA . ASN A 1 82 ? 8.349 8.019 -8.463 1.00 95.19 82 ASN A CA 1
ATOM 621 C C . ASN A 1 82 ? 8.028 6.522 -8.440 1.00 95.19 82 ASN A C 1
ATOM 623 O O . ASN A 1 82 ? 8.597 5.754 -9.217 1.00 95.19 82 ASN A O 1
ATOM 627 N N . ALA A 1 83 ? 7.137 6.097 -7.548 1.00 96.38 83 ALA A N 1
ATOM 628 C CA . ALA A 1 83 ? 6.708 4.710 -7.476 1.00 96.38 83 ALA A CA 1
ATOM 629 C C . ALA A 1 83 ? 5.205 4.634 -7.232 1.00 96.38 83 ALA A C 1
ATOM 631 O O . ALA A 1 83 ? 4.703 5.151 -6.238 1.00 96.38 83 ALA A O 1
ATOM 632 N N . SER A 1 84 ? 4.503 3.953 -8.128 1.00 96.88 84 SER A N 1
ATOM 633 C CA . SER A 1 84 ? 3.071 3.695 -8.034 1.00 96.88 84 SER A CA 1
ATOM 634 C C . SER A 1 84 ? 2.828 2.193 -8.046 1.00 96.88 84 SER A C 1
ATOM 636 O O . SER A 1 84 ? 3.541 1.455 -8.725 1.00 96.88 84 SER A O 1
ATOM 638 N N . ILE A 1 85 ? 1.837 1.718 -7.300 1.00 98.00 85 ILE A N 1
ATOM 639 C CA . ILE A 1 85 ? 1.465 0.303 -7.285 1.00 98.00 85 ILE A CA 1
ATOM 640 C C . ILE A 1 85 ? -0.005 0.140 -7.630 1.00 98.00 85 ILE A C 1
ATOM 642 O O . ILE A 1 85 ? -0.881 0.659 -6.946 1.00 98.00 85 ILE A O 1
ATOM 646 N N . THR A 1 86 ? -0.277 -0.593 -8.703 1.00 97.44 86 THR A N 1
ATOM 647 C CA . THR A 1 86 ? -1.625 -1.005 -9.100 1.00 97.44 86 THR A CA 1
ATOM 648 C C . THR A 1 86 ? -1.947 -2.379 -8.517 1.00 97.44 86 THR A C 1
ATOM 650 O O . THR A 1 86 ? -1.126 -2.999 -7.843 1.00 97.44 86 THR A O 1
ATOM 653 N N . SER A 1 87 ? -3.135 -2.904 -8.813 1.00 97.25 87 SER A N 1
ATOM 654 C CA . SER A 1 87 ? -3.536 -4.254 -8.413 1.00 97.25 87 SER A CA 1
ATOM 655 C C . SER A 1 87 ? -2.588 -5.357 -8.914 1.00 97.25 87 SER A C 1
ATOM 657 O O . SER A 1 87 ? -2.539 -6.432 -8.312 1.00 97.25 87 SER A O 1
ATOM 659 N N . THR A 1 88 ? -1.831 -5.134 -9.996 1.00 97.62 88 THR A N 1
ATOM 660 C CA . THR A 1 88 ? -0.970 -6.155 -10.630 1.00 97.62 88 THR A CA 1
ATOM 661 C C . THR A 1 88 ? 0.479 -5.733 -10.840 1.00 97.62 88 THR A C 1
ATOM 663 O O . THR A 1 88 ? 1.314 -6.601 -11.089 1.00 97.62 88 THR A O 1
ATOM 666 N N . THR A 1 89 ? 0.804 -4.444 -10.737 1.00 98.19 89 THR A N 1
ATOM 667 C CA . THR A 1 89 ? 2.104 -3.929 -11.181 1.00 98.19 89 THR A CA 1
ATOM 668 C C . THR A 1 89 ? 2.651 -2.891 -10.209 1.00 98.19 89 THR A C 1
ATOM 670 O O . THR A 1 89 ? 1.964 -1.932 -9.874 1.00 98.19 89 THR A O 1
ATOM 673 N N . LEU A 1 90 ? 3.913 -3.047 -9.807 1.00 98.44 90 LEU A N 1
ATOM 674 C CA . LEU A 1 90 ? 4.727 -1.945 -9.299 1.00 98.44 90 LEU A CA 1
ATOM 675 C C . LEU A 1 90 ? 5.332 -1.210 -10.499 1.00 98.44 90 LEU A C 1
ATOM 677 O O . LEU A 1 90 ? 6.024 -1.817 -11.317 1.00 98.44 90 LEU A O 1
ATOM 681 N N . ILE A 1 91 ? 5.069 0.086 -10.589 1.00 98.06 91 ILE A N 1
ATOM 682 C CA . ILE A 1 91 ? 5.522 0.974 -11.653 1.00 98.06 91 ILE A CA 1
ATOM 683 C C . ILE A 1 91 ? 6.519 1.949 -11.042 1.00 98.06 91 ILE A C 1
ATOM 685 O O . ILE A 1 91 ? 6.160 2.742 -10.169 1.00 98.06 91 ILE A O 1
ATOM 689 N N . LEU A 1 92 ? 7.768 1.888 -11.493 1.00 97.62 92 LEU A N 1
ATOM 690 C CA . LEU A 1 92 ? 8.811 2.818 -11.080 1.00 97.62 92 LEU A CA 1
ATOM 691 C C . LEU A 1 92 ? 9.123 3.794 -12.207 1.00 97.62 92 LEU A C 1
ATOM 693 O O . LEU A 1 92 ? 9.269 3.387 -13.358 1.00 97.62 92 LEU A O 1
ATOM 697 N N . TYR A 1 93 ? 9.298 5.060 -11.857 1.00 96.25 93 TYR A N 1
ATOM 698 C CA . TYR A 1 93 ? 9.736 6.103 -12.772 1.00 96.25 93 TYR A CA 1
ATOM 699 C C . TYR A 1 93 ? 11.118 6.606 -12.360 1.00 96.25 93 TYR A C 1
ATOM 701 O O . TYR A 1 93 ? 11.348 6.883 -11.184 1.00 96.25 93 TYR A O 1
ATOM 709 N N . ASP A 1 94 ? 12.024 6.715 -13.331 1.00 95.69 94 ASP A N 1
ATOM 710 C CA . ASP A 1 94 ? 13.263 7.491 -13.233 1.00 95.69 94 ASP A CA 1
ATOM 711 C C . ASP A 1 94 ? 13.165 8.659 -14.217 1.00 95.69 94 ASP A C 1
ATOM 713 O O . ASP A 1 94 ? 13.377 8.502 -15.425 1.00 95.69 94 ASP A O 1
ATOM 717 N N . ASN A 1 95 ? 12.801 9.826 -13.692 1.00 93.19 95 ASN A N 1
ATOM 718 C CA . ASN A 1 95 ? 12.332 10.975 -14.455 1.00 93.19 95 ASN A CA 1
ATOM 719 C C . ASN A 1 95 ? 11.133 10.567 -15.330 1.00 93.19 95 ASN A C 1
ATOM 721 O O . ASN A 1 95 ? 10.097 10.169 -14.807 1.00 93.19 95 ASN A O 1
ATOM 725 N N . GLU A 1 96 ? 11.272 10.620 -16.653 1.00 91.62 96 GLU A N 1
ATOM 726 C CA . GLU A 1 96 ? 10.212 10.258 -17.603 1.00 91.62 96 GLU A CA 1
ATOM 727 C C . GLU A 1 96 ? 10.218 8.765 -17.980 1.00 91.62 96 GLU A C 1
ATOM 729 O O . GLU A 1 96 ? 9.304 8.283 -18.647 1.00 91.62 96 GLU A O 1
ATOM 734 N N . LYS A 1 97 ? 11.252 8.009 -17.583 1.00 95.44 97 LYS A N 1
ATOM 735 C CA . LYS A 1 97 ? 11.395 6.597 -17.963 1.00 95.44 97 LYS A CA 1
ATOM 736 C C . LYS A 1 97 ? 10.639 5.696 -16.997 1.00 95.44 97 LYS A C 1
ATOM 738 O O . LYS A 1 97 ? 10.923 5.712 -15.803 1.00 95.44 97 LYS A O 1
ATOM 743 N N . GLN A 1 98 ? 9.753 4.862 -17.533 1.00 95.94 98 GLN A N 1
ATOM 744 C CA . GLN A 1 98 ? 8.935 3.916 -16.776 1.00 95.94 98 GLN A CA 1
ATOM 745 C C . GLN A 1 98 ? 9.529 2.497 -16.786 1.00 95.94 98 GLN A C 1
ATOM 747 O O . GLN A 1 98 ? 9.997 2.013 -17.818 1.00 95.94 98 GLN A O 1
ATOM 752 N N . TYR A 1 99 ? 9.459 1.814 -15.642 1.00 97.19 99 TYR A N 1
ATOM 753 C CA . TYR A 1 99 ? 9.877 0.427 -15.453 1.00 97.19 99 TYR A CA 1
ATOM 754 C C . TYR A 1 99 ? 8.818 -0.352 -14.670 1.00 97.19 99 TYR A C 1
ATOM 756 O O . TYR A 1 99 ? 8.533 -0.045 -13.512 1.00 97.19 99 TYR A O 1
ATOM 764 N N . ASP A 1 100 ? 8.301 -1.415 -15.283 1.00 97.00 100 ASP A N 1
ATOM 765 C CA . ASP A 1 100 ? 7.218 -2.214 -14.713 1.00 97.00 100 ASP A CA 1
ATOM 766 C C . ASP A 1 100 ? 7.726 -3.518 -14.083 1.00 97.00 100 ASP A C 1
ATOM 768 O O . ASP A 1 100 ? 8.609 -4.218 -14.608 1.00 97.00 100 ASP A O 1
ATOM 772 N N . PHE A 1 101 ? 7.115 -3.871 -12.953 1.00 97.62 101 PHE A N 1
ATOM 773 C CA . PHE A 1 101 ? 7.399 -5.074 -12.182 1.00 97.62 101 PHE A CA 1
ATOM 774 C C . PHE A 1 101 ? 6.091 -5.759 -11.794 1.00 97.62 101 PHE A C 1
ATOM 776 O O . PHE A 1 101 ? 5.270 -5.200 -11.071 1.00 97.62 101 PHE A O 1
ATOM 783 N N . GLN A 1 102 ? 5.896 -6.985 -12.276 1.00 97.94 102 GLN A N 1
ATOM 784 C CA . GLN A 1 102 ? 4.692 -7.759 -11.979 1.00 97.94 102 GLN A CA 1
ATOM 785 C C . GLN A 1 102 ? 4.657 -8.157 -10.501 1.00 97.94 102 GLN A C 1
ATOM 787 O O . GLN A 1 102 ? 5.641 -8.667 -9.962 1.00 97.94 102 GLN A O 1
ATOM 792 N N . LEU A 1 103 ? 3.512 -7.943 -9.859 1.00 97.75 103 LEU A N 1
ATOM 793 C CA . LEU A 1 103 ? 3.257 -8.405 -8.500 1.00 97.75 103 LEU A CA 1
ATOM 794 C C . LEU A 1 103 ? 3.068 -9.934 -8.474 1.00 97.75 103 LEU A C 1
ATOM 796 O O . LEU A 1 103 ? 2.748 -10.546 -9.499 1.00 97.75 103 LEU A O 1
ATOM 800 N N . PRO A 1 104 ? 3.215 -10.577 -7.302 1.00 97.19 104 PRO A N 1
ATOM 801 C CA . PRO A 1 104 ? 2.886 -11.988 -7.143 1.00 97.19 104 PRO A CA 1
ATOM 802 C C . PRO A 1 104 ? 1.449 -12.311 -7.579 1.00 97.19 104 PRO A C 1
ATOM 804 O O . PRO A 1 104 ? 0.490 -11.613 -7.234 1.00 97.19 104 PRO A O 1
ATOM 807 N N . LYS A 1 105 ? 1.284 -13.429 -8.297 1.00 95.88 105 LYS A N 1
ATOM 808 C CA . LYS A 1 105 ? -0.023 -13.887 -8.805 1.00 95.88 105 LYS A CA 1
ATOM 809 C C . LYS A 1 105 ? -1.020 -14.276 -7.715 1.00 95.88 105 LYS A C 1
ATOM 811 O O . LYS A 1 105 ? -2.194 -14.402 -8.022 1.00 95.88 105 LYS A O 1
ATOM 816 N N . SER A 1 106 ? -0.568 -14.499 -6.485 1.00 96.38 106 SER A N 1
ATOM 817 C CA . SER A 1 106 ? -1.401 -14.916 -5.350 1.00 96.38 106 SER A CA 1
ATOM 818 C C . SER A 1 106 ? -1.700 -13.789 -4.362 1.00 96.38 106 SER A C 1
ATOM 820 O O . SER A 1 106 ? -2.586 -13.945 -3.526 1.00 96.38 106 SER A O 1
ATOM 822 N N . GLU A 1 107 ? -0.979 -12.666 -4.439 1.00 97.00 107 GLU A N 1
ATOM 823 C CA . GLU A 1 107 ? -1.043 -11.606 -3.430 1.00 97.00 107 GLU A CA 1
ATOM 824 C C . GLU A 1 107 ? -1.354 -10.240 -4.046 1.00 97.00 107 GLU A C 1
ATOM 826 O O . GLU A 1 107 ? -0.840 -9.881 -5.107 1.00 97.00 107 GLU A O 1
ATOM 831 N N . PHE A 1 108 ? -2.181 -9.475 -3.347 1.00 98.31 108 PHE A N 1
ATOM 832 C CA . PHE A 1 108 ? -2.556 -8.098 -3.627 1.00 98.31 108 PHE A CA 1
ATOM 833 C C . PHE A 1 108 ? -1.925 -7.189 -2.575 1.00 98.31 108 PHE A C 1
ATOM 835 O O . PHE A 1 108 ? -1.955 -7.519 -1.390 1.00 98.31 108 PHE A O 1
ATOM 842 N N . TYR A 1 109 ? -1.385 -6.048 -2.993 1.00 98.00 109 TYR A N 1
ATOM 843 C CA . TYR A 1 109 ? -0.883 -5.045 -2.063 1.00 98.00 109 TYR A CA 1
ATOM 844 C C . TYR A 1 109 ? -1.905 -3.929 -1.881 1.00 98.00 109 TYR A C 1
ATOM 846 O O . TYR A 1 109 ? -2.305 -3.292 -2.854 1.00 98.00 109 TYR A O 1
ATOM 854 N N . VAL A 1 110 ? -2.304 -3.686 -0.636 1.00 97.19 110 VAL A N 1
ATOM 855 C CA . VAL A 1 110 ? -3.143 -2.549 -0.259 1.00 97.19 110 VAL A CA 1
ATOM 856 C C . VAL A 1 110 ? -2.404 -1.712 0.769 1.00 97.19 110 VAL A C 1
ATOM 858 O O . VAL A 1 110 ? -1.839 -2.257 1.714 1.00 97.19 110 VAL A O 1
ATOM 861 N N . SER A 1 111 ? -2.423 -0.397 0.597 1.00 97.06 111 SER A N 1
ATOM 862 C CA . SER A 1 111 ? -1.903 0.555 1.568 1.00 97.06 111 SER A CA 1
ATOM 863 C C . SER A 1 111 ? -3.017 1.497 2.003 1.00 97.06 111 SER A C 1
ATOM 865 O O . SER A 1 111 ? -3.812 1.970 1.187 1.00 97.06 111 SER A O 1
ATOM 867 N N . PHE A 1 112 ? -3.130 1.736 3.303 1.00 96.06 112 PHE A N 1
ATOM 868 C CA . PHE A 1 112 ? -4.187 2.572 3.857 1.00 96.06 112 PHE A CA 1
ATOM 869 C C . PHE A 1 112 ? -3.689 3.475 4.976 1.00 96.06 112 PHE A C 1
ATOM 871 O O . PHE A 1 112 ? -2.774 3.117 5.714 1.00 96.06 112 PHE A O 1
ATOM 878 N N . ALA A 1 113 ? -4.304 4.649 5.100 1.00 96.31 113 ALA A N 1
ATOM 879 C CA . ALA A 1 113 ? -3.938 5.651 6.097 1.00 96.31 113 ALA A CA 1
ATOM 880 C C . ALA A 1 113 ? -5.192 6.144 6.839 1.00 96.31 113 ALA A C 1
ATOM 882 O 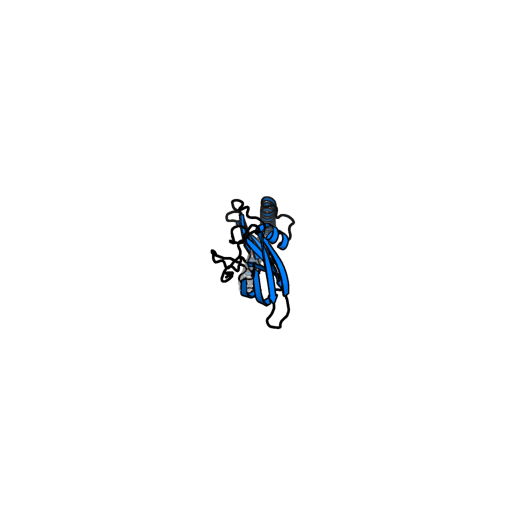O . ALA A 1 113 ? -5.967 6.929 6.284 1.00 96.31 113 ALA A O 1
ATOM 883 N N . PRO A 1 114 ? -5.421 5.676 8.080 1.00 96.06 114 PRO A N 1
ATOM 884 C CA . PRO A 1 114 ? -6.427 6.240 8.973 1.00 96.06 114 PRO A CA 1
ATOM 885 C C . PRO A 1 114 ? -6.068 7.670 9.382 1.00 96.06 114 PRO A C 1
ATOM 887 O O . PRO A 1 114 ? -4.891 8.035 9.424 1.00 96.06 114 PRO A O 1
ATOM 890 N N . TYR A 1 115 ? -7.078 8.464 9.727 1.00 96.00 115 TYR A N 1
ATOM 891 C CA . TYR A 1 115 ? -6.899 9.877 10.061 1.00 96.00 115 TYR A CA 1
ATOM 892 C C . TYR A 1 115 ? -7.892 10.355 11.121 1.00 96.00 115 TYR A C 1
ATOM 894 O O . TYR A 1 115 ? -8.943 9.747 11.320 1.00 96.00 115 TYR A O 1
ATOM 902 N N . LEU A 1 116 ? -7.567 11.467 11.775 1.00 95.06 116 LEU A N 1
ATOM 903 C CA . LEU A 1 116 ? -8.429 12.169 12.726 1.00 95.06 116 LEU A CA 1
ATOM 904 C C . LEU A 1 116 ? -9.013 13.439 12.097 1.00 95.06 116 LEU A C 1
ATOM 906 O O . LEU A 1 116 ? -10.211 13.699 12.229 1.00 95.06 116 LEU A O 1
ATOM 910 N N . ASN A 1 117 ? -8.190 14.209 11.380 1.00 92.38 117 ASN A N 1
ATOM 911 C CA . ASN A 1 117 ? -8.547 15.549 10.916 1.00 92.38 117 ASN A CA 1
ATOM 912 C C . ASN A 1 117 ? -8.460 15.689 9.398 1.00 92.38 117 ASN A C 1
ATOM 914 O O . ASN A 1 117 ? -9.454 16.041 8.760 1.00 92.38 117 ASN A O 1
ATOM 918 N N . GLU A 1 118 ? -7.297 15.390 8.820 1.00 87.12 118 GLU A N 1
ATOM 919 C CA . GLU A 1 118 ? -6.977 15.731 7.434 1.00 87.12 118 GLU A CA 1
ATOM 920 C C . GLU A 1 118 ? -6.619 14.504 6.601 1.00 87.12 118 GLU A C 1
ATOM 922 O O . GLU A 1 118 ? -5.935 13.586 7.052 1.00 87.12 118 GLU A O 1
ATOM 927 N N . ILE A 1 119 ? -7.056 14.524 5.341 1.00 89.19 119 ILE A N 1
ATOM 928 C CA . ILE A 1 119 ? -6.671 13.546 4.327 1.00 89.19 119 ILE A CA 1
ATOM 929 C C . ILE A 1 119 ? -6.454 14.194 2.980 1.00 89.19 119 ILE A C 1
ATOM 931 O O . ILE A 1 119 ? -7.029 15.231 2.657 1.00 89.19 119 ILE A O 1
ATOM 935 N N . HIS A 1 120 ? -5.736 13.451 2.148 1.00 81.94 120 HIS A N 1
ATOM 936 C CA . HIS 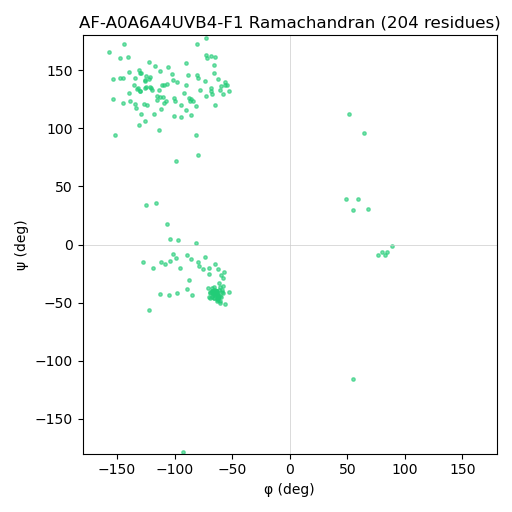A 1 120 ? -5.772 13.606 0.709 1.00 81.94 120 HIS A CA 1
ATOM 937 C C . HIS A 1 120 ? -6.360 12.322 0.098 1.00 81.94 120 HIS A C 1
ATOM 939 O O . HIS A 1 120 ? -5.868 11.220 0.379 1.00 81.94 120 HIS A O 1
ATOM 945 N N . PRO A 1 121 ? -7.438 12.416 -0.699 1.00 83.06 121 PRO A N 1
ATOM 946 C CA . PRO A 1 121 ? -7.981 11.264 -1.404 1.00 83.06 121 PRO A CA 1
ATOM 947 C C . PRO A 1 121 ? -6.943 10.660 -2.351 1.00 83.06 121 PRO A C 1
ATOM 949 O O . PRO A 1 121 ? -6.258 11.376 -3.079 1.00 83.06 121 PRO A O 1
ATOM 952 N N . CYS A 1 122 ? -6.850 9.336 -2.365 1.00 85.69 122 CYS A N 1
ATOM 953 C CA . CYS A 1 122 ? -5.972 8.604 -3.265 1.00 85.69 122 CYS A CA 1
ATOM 954 C C . CYS A 1 122 ? -6.619 7.259 -3.624 1.00 85.69 122 CYS A C 1
ATOM 956 O O . CYS A 1 122 ? -7.291 6.661 -2.788 1.00 85.69 122 CYS A O 1
ATOM 958 N N . GLN A 1 123 ? -6.442 6.815 -4.872 1.00 84.25 123 GLN A N 1
ATOM 959 C CA . GLN A 1 123 ? -6.980 5.542 -5.386 1.00 84.25 123 GLN A CA 1
ATOM 960 C C . GLN A 1 123 ? -5.862 4.541 -5.708 1.00 84.25 123 GLN A C 1
ATOM 962 O O . GLN A 1 123 ? -5.942 3.364 -5.365 1.00 84.25 123 GLN A O 1
ATOM 967 N N . THR A 1 124 ? -4.780 5.009 -6.337 1.00 86.62 124 THR A N 1
ATOM 968 C CA . THR A 1 124 ? -3.580 4.204 -6.609 1.00 86.62 124 THR A CA 1
ATOM 969 C C . THR A 1 124 ? -2.444 4.673 -5.718 1.00 86.62 124 THR A C 1
ATOM 971 O O . THR A 1 124 ? -2.071 5.844 -5.772 1.00 86.62 124 THR A O 1
ATOM 974 N N . HIS A 1 125 ? -1.903 3.770 -4.902 1.00 92.19 125 HIS A N 1
ATOM 975 C CA . HIS A 1 125 ? -0.922 4.139 -3.886 1.00 92.19 125 HIS A CA 1
ATOM 976 C C . HIS A 1 125 ? 0.392 4.591 -4.513 1.00 92.19 125 HIS A C 1
ATOM 978 O O . HIS A 1 125 ? 0.956 3.890 -5.359 1.00 92.19 125 HIS A O 1
ATOM 984 N N . ASN A 1 126 ? 0.881 5.750 -4.069 1.00 93.81 126 ASN A N 1
ATOM 985 C CA . ASN A 1 126 ? 2.223 6.216 -4.375 1.00 93.81 126 ASN A CA 1
ATOM 986 C C . ASN A 1 126 ? 3.135 5.938 -3.181 1.00 93.81 126 ASN A C 1
ATOM 988 O O . ASN A 1 126 ? 3.026 6.595 -2.147 1.00 93.81 126 ASN A O 1
ATOM 992 N N . LEU A 1 127 ? 4.061 4.997 -3.346 1.00 92.25 127 LEU A N 1
ATOM 993 C CA . LEU A 1 127 ? 4.917 4.532 -2.255 1.00 92.25 127 LEU A CA 1
ATOM 994 C C . LEU A 1 127 ? 5.932 5.595 -1.822 1.00 92.25 127 LEU A C 1
ATOM 996 O O . LEU A 1 127 ? 6.484 5.507 -0.736 1.00 92.25 127 LEU A O 1
ATOM 1000 N N . VAL A 1 128 ? 6.207 6.583 -2.679 1.00 90.31 128 VAL A N 1
ATOM 1001 C CA . VAL A 1 128 ? 7.235 7.595 -2.426 1.00 90.31 128 VAL A CA 1
ATOM 1002 C C . VAL A 1 128 ? 6.628 8.874 -1.870 1.00 90.31 128 VAL A C 1
ATOM 1004 O O . VAL A 1 128 ? 7.198 9.413 -0.929 1.00 90.31 128 VAL A O 1
ATOM 1007 N N . SER A 1 129 ? 5.482 9.348 -2.374 1.00 88.88 129 SER A N 1
ATOM 1008 C CA . SER A 1 129 ? 4.955 10.686 -2.045 1.00 88.88 129 SER A CA 1
ATOM 1009 C C . SER A 1 129 ? 3.670 10.719 -1.211 1.00 88.88 129 SER A C 1
ATOM 1011 O O . SER A 1 129 ? 3.341 11.769 -0.661 1.00 88.88 129 SER A O 1
ATOM 1013 N N . CYS A 1 130 ? 2.922 9.618 -1.070 1.00 90.25 130 CYS A N 1
ATOM 1014 C CA . CYS A 1 130 ? 1.713 9.639 -0.243 1.00 90.25 130 CYS A CA 1
ATOM 1015 C C . CYS A 1 130 ? 2.064 9.810 1.244 1.00 90.25 130 CYS A C 1
ATOM 1017 O O . CYS A 1 130 ? 2.970 9.153 1.766 1.00 90.25 130 CYS A O 1
ATOM 1019 N N . ARG A 1 131 ? 1.335 10.699 1.932 1.00 91.50 131 ARG A N 1
ATOM 1020 C CA . ARG A 1 131 ? 1.503 10.982 3.365 1.00 91.50 131 ARG A CA 1
ATOM 1021 C C . ARG A 1 131 ? 0.166 10.923 4.095 1.00 91.50 131 ARG A C 1
ATOM 1023 O O . ARG A 1 131 ? -0.818 11.503 3.640 1.00 91.50 131 ARG A O 1
ATOM 1030 N N . GLY A 1 132 ? 0.152 10.210 5.213 1.00 93.06 132 GLY A N 1
ATOM 1031 C CA . GLY A 1 132 ? -0.955 10.123 6.155 1.00 93.06 132 GLY A CA 1
ATOM 1032 C C . GLY A 1 132 ? -0.664 10.912 7.429 1.00 93.06 132 GLY A C 1
ATOM 1033 O O . GLY A 1 132 ? 0.490 11.077 7.821 1.00 93.06 132 GLY A O 1
ATOM 1034 N N . GLU A 1 133 ? -1.723 11.372 8.092 1.00 95.19 133 GLU A N 1
ATOM 1035 C CA . GLU A 1 133 ? -1.644 12.144 9.340 1.00 95.19 133 GLU A CA 1
ATOM 1036 C C . GLU A 1 133 ? -0.996 11.338 10.482 1.00 95.19 133 GLU A C 1
ATOM 1038 O O . GLU A 1 133 ? -0.172 11.849 11.241 1.00 95.19 133 GLU A O 1
ATOM 1043 N N . LEU A 1 134 ? -1.351 10.055 10.606 1.00 95.50 134 LEU A N 1
ATOM 1044 C CA . LEU A 1 134 ? -1.001 9.223 11.756 1.00 95.50 134 LEU A CA 1
ATOM 1045 C C . LEU A 1 134 ? 0.218 8.331 11.486 1.00 95.50 134 LEU A C 1
ATOM 1047 O O . LEU A 1 134 ? 0.098 7.112 11.371 1.00 95.50 134 LEU A O 1
ATOM 1051 N N . PHE A 1 135 ? 1.411 8.920 11.426 1.00 95.06 135 PHE A N 1
ATOM 1052 C CA . PHE A 1 135 ? 2.674 8.181 11.289 1.00 95.06 135 PHE A CA 1
ATOM 1053 C C . PHE A 1 135 ? 3.183 7.599 12.611 1.00 95.06 135 PHE A C 1
ATOM 1055 O O . PHE A 1 135 ? 3.032 8.187 13.687 1.00 95.06 135 PHE A O 1
ATOM 1062 N N . ASN A 1 136 ? 3.827 6.432 12.525 1.00 96.25 136 ASN A N 1
ATOM 1063 C CA . ASN A 1 136 ? 4.397 5.713 13.665 1.00 96.25 136 ASN A CA 1
ATOM 1064 C C . ASN A 1 136 ? 3.400 5.411 14.804 1.00 96.25 136 ASN A C 1
ATOM 1066 O O . ASN A 1 136 ? 3.804 5.320 15.968 1.00 96.25 136 ASN A O 1
ATOM 1070 N N . LYS A 1 137 ? 2.112 5.241 14.489 1.00 97.75 137 LYS A N 1
ATOM 1071 C CA . LYS A 1 137 ? 1.055 4.892 15.452 1.00 97.75 137 LYS A CA 1
ATOM 1072 C C . LYS A 1 137 ? 0.697 3.415 15.349 1.00 97.75 137 LYS A C 1
ATOM 1074 O O . LYS A 1 137 ? 0.778 2.835 14.275 1.00 97.75 137 LYS A O 1
ATOM 1079 N N . GLU A 1 138 ? 0.338 2.805 16.473 1.00 98.25 138 GLU A N 1
ATOM 1080 C CA . GLU A 1 138 ? -0.144 1.422 16.522 1.00 98.25 138 GLU A CA 1
ATOM 1081 C C . GLU A 1 138 ? -1.667 1.393 16.371 1.00 98.25 138 GLU A C 1
ATOM 1083 O O . GLU A 1 138 ? -2.362 2.198 16.988 1.00 98.25 138 GLU A O 1
ATOM 1088 N N . PHE A 1 139 ? -2.163 0.455 15.569 1.00 98.38 139 PHE A N 1
ATOM 1089 C CA . PHE A 1 139 ? -3.578 0.231 15.291 1.00 98.38 139 PHE A CA 1
ATOM 1090 C C . PHE A 1 139 ? -3.911 -1.242 15.476 1.00 98.38 139 PHE A C 1
ATOM 1092 O O . PHE A 1 139 ? -3.094 -2.105 15.158 1.00 98.38 139 PHE A O 1
ATOM 1099 N N . GLU A 1 140 ? -5.126 -1.539 15.918 1.00 98.31 140 GLU A N 1
ATOM 1100 C CA . GLU A 1 140 ? -5.670 -2.895 15.863 1.00 98.31 140 GLU A CA 1
ATOM 1101 C C . GLU A 1 140 ? -6.405 -3.067 14.533 1.00 98.31 140 GLU A C 1
ATOM 1103 O O . GLU A 1 140 ? -7.380 -2.367 14.251 1.00 98.31 140 GLU A O 1
ATOM 1108 N N . ILE A 1 141 ? -5.897 -3.967 13.691 1.00 98.25 141 ILE A N 1
ATOM 1109 C CA . ILE A 1 141 ? -6.394 -4.197 12.336 1.00 98.25 141 ILE A CA 1
ATOM 1110 C C . ILE A 1 141 ? -7.034 -5.575 12.260 1.00 98.25 141 ILE A C 1
ATOM 1112 O O . ILE A 1 141 ? -6.391 -6.582 12.562 1.00 98.25 141 ILE A O 1
ATOM 1116 N N . SER A 1 142 ? -8.275 -5.617 11.778 1.00 98.31 142 SER A N 1
ATOM 1117 C CA . SER A 1 142 ? -9.001 -6.848 11.479 1.00 98.31 142 SER A CA 1
ATOM 1118 C C . SER A 1 142 ? -9.490 -6.849 10.033 1.00 98.31 142 SER A C 1
ATOM 1120 O O . SER A 1 142 ? -10.003 -5.846 9.538 1.00 98.31 142 SER A O 1
ATOM 1122 N N . ILE A 1 143 ? -9.312 -7.975 9.343 1.00 98.44 143 ILE A N 1
ATOM 1123 C CA . ILE A 1 143 ? -9.789 -8.205 7.978 1.00 98.44 143 ILE A CA 1
ATOM 1124 C C . ILE A 1 143 ? -10.547 -9.526 7.965 1.00 98.44 143 ILE A C 1
ATOM 1126 O O . ILE A 1 143 ? -9.950 -10.592 8.133 1.00 98.44 143 ILE A O 1
ATOM 1130 N N . VAL A 1 144 ? -11.860 -9.459 7.751 1.00 98.56 144 VAL A N 1
ATOM 1131 C CA . VAL A 1 144 ? -12.760 -10.619 7.859 1.00 98.56 144 VAL A CA 1
ATOM 1132 C C . VAL A 1 144 ? -13.643 -10.721 6.620 1.00 98.56 144 VAL A C 1
ATOM 1134 O O . VAL A 1 144 ? -14.220 -9.728 6.177 1.00 98.56 144 VAL A O 1
ATOM 1137 N N . LYS A 1 145 ? -13.746 -11.920 6.039 1.00 98.12 145 LYS A N 1
ATOM 1138 C CA . LYS A 1 145 ? -14.650 -12.207 4.915 1.00 98.12 145 LYS A CA 1
ATOM 1139 C C . LYS A 1 145 ? -16.110 -12.263 5.373 1.00 98.12 145 LYS A C 1
ATOM 1141 O O . LYS A 1 145 ? -16.406 -12.453 6.549 1.00 98.12 145 LYS A O 1
ATOM 1146 N N . LYS A 1 146 ? -17.044 -12.175 4.421 1.00 95.00 146 LYS A N 1
ATOM 1147 C CA . LYS A 1 146 ? -18.494 -12.276 4.691 1.00 95.00 146 LYS A CA 1
ATOM 1148 C C . LYS A 1 146 ? -18.915 -13.592 5.360 1.00 95.00 146 LYS A C 1
ATOM 1150 O O . LYS A 1 146 ? -19.898 -13.603 6.088 1.00 95.00 146 LYS A O 1
ATOM 1155 N N . ASP A 1 147 ? -18.183 -14.678 5.120 1.00 96.12 147 ASP A N 1
ATOM 1156 C CA . ASP A 1 147 ? -18.428 -16.000 5.714 1.00 96.12 147 ASP A CA 1
ATOM 1157 C C . ASP A 1 147 ? -17.853 -16.161 7.137 1.00 96.12 147 ASP A C 1
ATOM 1159 O O . ASP A 1 147 ? -17.970 -17.230 7.730 1.00 96.12 147 ASP A O 1
ATOM 1163 N N . GLY A 1 148 ? -17.234 -15.112 7.692 1.00 96.88 148 GLY A N 1
ATOM 1164 C CA . GLY A 1 148 ? -16.596 -15.130 9.008 1.00 96.88 148 GLY A CA 1
ATOM 1165 C C . GLY A 1 148 ? -15.129 -15.569 9.001 1.00 96.88 148 GLY A C 1
ATOM 1166 O O . GLY A 1 148 ? -14.489 -15.544 10.052 1.00 96.88 148 GLY A O 1
ATOM 1167 N N . THR A 1 149 ? -14.555 -15.926 7.847 1.00 98.12 149 THR A N 1
ATOM 1168 C CA . THR A 1 149 ? -13.131 -16.277 7.750 1.00 98.12 149 THR A CA 1
ATOM 1169 C C . THR A 1 149 ? -12.258 -15.066 8.079 1.00 98.12 149 THR A C 1
ATOM 1171 O O . THR A 1 149 ? -12.295 -14.049 7.378 1.00 98.12 149 THR A O 1
ATOM 1174 N N . VAL A 1 150 ? -11.424 -15.188 9.113 1.00 97.94 150 VAL A N 1
ATOM 1175 C CA . VAL A 1 150 ? -10.452 -14.161 9.509 1.00 97.94 150 VAL A CA 1
ATOM 1176 C C . VAL A 1 150 ? -9.207 -14.269 8.631 1.00 97.94 150 VAL A C 1
ATOM 1178 O O . VAL A 1 150 ? -8.527 -15.292 8.628 1.00 97.94 150 VAL A O 1
ATOM 1181 N N . ILE A 1 151 ? -8.903 -13.204 7.890 1.00 98.06 151 ILE A N 1
ATOM 1182 C CA . ILE A 1 151 ? -7.693 -13.086 7.061 1.00 98.06 151 ILE A CA 1
ATOM 1183 C C . ILE A 1 151 ? -6.544 -12.496 7.873 1.00 98.06 151 ILE A C 1
ATOM 1185 O O . ILE A 1 151 ? -5.398 -12.910 7.722 1.00 98.06 151 ILE A O 1
ATOM 1189 N N . MET A 1 152 ? -6.855 -11.535 8.740 1.00 97.75 152 MET A N 1
ATOM 1190 C CA . MET A 1 152 ? -5.905 -10.899 9.645 1.00 97.75 152 MET A CA 1
ATOM 1191 C C . MET A 1 152 ? -6.645 -10.385 10.877 1.00 97.75 152 MET A C 1
ATOM 1193 O O . MET A 1 152 ? -7.755 -9.877 10.752 1.00 97.75 152 MET A O 1
ATOM 1197 N N . ASN A 1 153 ? -6.019 -10.492 12.047 1.00 97.81 153 ASN A N 1
ATOM 1198 C CA . ASN A 1 153 ? -6.438 -9.802 13.264 1.00 97.81 153 ASN A CA 1
ATOM 1199 C C . ASN A 1 153 ? -5.206 -9.576 14.150 1.00 97.81 153 ASN A C 1
ATOM 1201 O O . ASN A 1 153 ? -4.779 -10.488 14.857 1.00 97.81 153 ASN A O 1
ATOM 1205 N N . GLN A 1 154 ? -4.573 -8.409 14.036 1.00 97.56 154 GLN A N 1
ATOM 1206 C CA . GLN A 1 154 ? -3.334 -8.114 14.754 1.00 97.56 154 GLN A CA 1
ATOM 1207 C C . GLN A 1 154 ? -3.105 -6.613 14.925 1.00 97.56 154 GLN A C 1
ATOM 1209 O O . GLN A 1 154 ? -3.696 -5.781 14.235 1.00 97.56 154 GLN A O 1
ATOM 1214 N N . LYS A 1 155 ? -2.171 -6.276 15.813 1.00 98.00 155 LYS A N 1
ATOM 1215 C CA . LYS A 1 155 ? -1.648 -4.920 15.938 1.00 98.00 155 LYS A CA 1
ATOM 1216 C C . LYS A 1 155 ? -0.649 -4.627 14.827 1.00 98.00 155 LYS A C 1
ATOM 1218 O O . LYS A 1 155 ? 0.243 -5.433 14.562 1.00 98.00 155 LYS A O 1
ATOM 1223 N N . VAL A 1 156 ? -0.794 -3.474 14.184 1.00 97.69 156 VAL A N 1
ATOM 1224 C CA . VAL A 1 156 ? 0.094 -3.012 13.115 1.00 97.69 156 VAL A CA 1
ATOM 1225 C C . VAL A 1 156 ? 0.486 -1.568 13.379 1.00 97.69 156 VAL A C 1
ATOM 1227 O O . VAL A 1 156 ? -0.357 -0.732 13.700 1.00 97.69 156 VAL A O 1
ATOM 1230 N N . LYS A 1 157 ? 1.777 -1.269 13.238 1.00 97.38 157 LYS A N 1
ATOM 1231 C CA . LYS A 1 157 ? 2.294 0.093 13.332 1.00 97.38 157 LYS A CA 1
ATOM 1232 C C . LYS A 1 157 ? 2.328 0.730 11.943 1.00 97.38 157 LYS A C 1
ATOM 1234 O O . LYS A 1 157 ? 2.866 0.125 11.019 1.00 97.38 157 LYS A O 1
ATOM 1239 N N . SER A 1 158 ? 1.786 1.937 11.799 1.00 96.94 158 SER A N 1
ATOM 1240 C CA . SER A 1 158 ? 1.939 2.724 10.575 1.00 96.94 158 SER A CA 1
ATOM 1241 C C . SER A 1 158 ? 3.394 3.132 10.358 1.00 96.94 158 SER A C 1
ATOM 1243 O O . SER A 1 158 ? 4.157 3.357 11.302 1.00 96.94 158 SER A O 1
ATOM 1245 N N . MET A 1 159 ? 3.780 3.225 9.092 1.00 95.44 159 MET A N 1
ATOM 1246 C CA . MET A 1 159 ? 5.123 3.599 8.664 1.00 95.44 159 MET A CA 1
ATOM 1247 C C . MET A 1 159 ? 5.381 5.098 8.884 1.00 95.44 159 MET A C 1
ATOM 1249 O O . MET A 1 159 ? 4.498 5.856 9.298 1.00 95.44 159 MET A O 1
ATOM 1253 N N . ASN A 1 160 ? 6.601 5.547 8.577 1.00 94.25 160 ASN A N 1
ATOM 1254 C CA . ASN A 1 160 ? 6.962 6.970 8.614 1.00 94.25 160 ASN A CA 1
ATOM 1255 C C . ASN A 1 160 ? 6.107 7.820 7.662 1.00 94.25 160 ASN A C 1
ATOM 1257 O O . ASN A 1 160 ? 5.902 9.001 7.916 1.00 94.25 160 ASN A O 1
ATOM 1261 N N . SER A 1 161 ? 5.585 7.213 6.593 1.00 92.44 161 SER A N 1
ATOM 1262 C CA . SER A 1 161 ? 4.646 7.838 5.662 1.00 92.44 161 SER A CA 1
ATOM 1263 C C . SER A 1 161 ? 3.236 8.005 6.235 1.00 92.44 161 SER A C 1
ATOM 1265 O O . SER A 1 161 ? 2.421 8.670 5.609 1.00 92.44 161 SER A O 1
ATOM 1267 N N . GLY A 1 162 ? 2.904 7.409 7.386 1.00 94.06 162 GLY A N 1
ATOM 1268 C CA . GLY A 1 162 ? 1.531 7.372 7.909 1.00 94.06 162 GLY A CA 1
ATOM 1269 C C . GLY A 1 162 ? 0.671 6.241 7.353 1.00 94.06 162 GLY A C 1
ATOM 1270 O O . GLY A 1 162 ? -0.432 6.019 7.846 1.00 94.06 162 GLY A O 1
ATOM 1271 N N . PHE A 1 163 ? 1.179 5.496 6.373 1.00 96.31 163 PHE A N 1
ATOM 1272 C CA . PHE A 1 163 ? 0.474 4.381 5.758 1.00 96.31 163 PHE A CA 1
ATOM 1273 C C . PHE A 1 163 ? 0.739 3.052 6.467 1.00 96.31 163 PHE A C 1
ATOM 1275 O O . PHE A 1 163 ? 1.764 2.850 7.122 1.00 96.31 163 PHE A O 1
ATOM 1282 N N . ILE A 1 164 ? -0.200 2.126 6.304 1.00 97.12 164 ILE A N 1
ATOM 1283 C CA . ILE A 1 164 ? -0.088 0.713 6.649 1.00 97.12 164 ILE A CA 1
ATOM 1284 C C . ILE A 1 164 ? -0.244 -0.076 5.353 1.00 97.12 164 ILE A C 1
ATOM 1286 O O . ILE A 1 164 ? -1.327 -0.096 4.771 1.00 97.12 164 ILE A O 1
ATOM 1290 N N . GLY A 1 165 ? 0.832 -0.728 4.921 1.00 96.75 165 GLY A N 1
ATOM 1291 C CA . GLY A 1 165 ? 0.854 -1.563 3.724 1.00 96.75 165 GLY A CA 1
ATOM 1292 C C . GLY A 1 165 ? 0.743 -3.047 4.059 1.00 96.75 165 GLY A C 1
ATOM 1293 O O . GLY A 1 165 ? 1.551 -3.563 4.830 1.00 96.75 165 GLY A O 1
ATOM 1294 N N . LEU A 1 166 ? -0.219 -3.750 3.461 1.00 97.25 166 LEU A N 1
ATOM 1295 C CA . LEU A 1 166 ? -0.468 -5.175 3.681 1.00 97.25 166 LEU A CA 1
ATOM 1296 C C . LEU A 1 166 ? -0.477 -5.958 2.365 1.00 97.25 166 LEU A C 1
ATOM 1298 O O . LEU A 1 166 ? -1.044 -5.525 1.361 1.00 97.25 166 LEU A O 1
ATOM 1302 N N . TRP A 1 167 ? 0.090 -7.164 2.410 1.00 98.00 167 TRP A N 1
ATOM 1303 C CA . TRP A 1 167 ? -0.071 -8.179 1.369 1.00 98.00 167 TRP A CA 1
ATOM 1304 C C . TRP A 1 167 ? -1.216 -9.113 1.750 1.00 98.00 167 TRP A C 1
ATOM 1306 O O . TRP A 1 167 ? -1.169 -9.754 2.798 1.00 98.00 167 TRP A O 1
ATOM 1316 N N . LEU A 1 168 ? -2.240 -9.186 0.904 1.00 98.00 168 LEU A N 1
ATOM 1317 C CA . LEU A 1 168 ? -3.453 -9.969 1.135 1.00 98.00 168 LEU A CA 1
ATOM 1318 C C . LEU A 1 168 ? -3.670 -10.989 0.014 1.00 98.00 168 LEU A C 1
ATOM 1320 O O . LEU A 1 168 ? -3.198 -10.769 -1.102 1.00 98.00 168 LEU A O 1
ATOM 1324 N N . PRO A 1 169 ? -4.424 -12.075 0.254 1.00 97.94 169 PRO A N 1
ATOM 1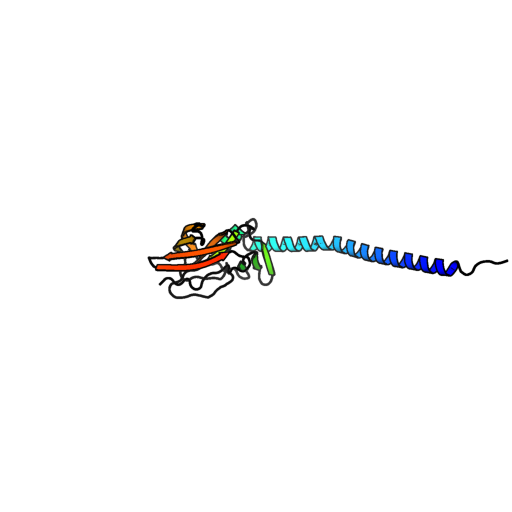325 C CA . PRO A 1 169 ? -4.873 -12.947 -0.823 1.00 97.94 169 PRO A CA 1
ATOM 1326 C C . PRO A 1 169 ? -5.650 -12.165 -1.887 1.00 97.94 169 PRO A C 1
ATOM 1328 O O . PRO A 1 169 ? -6.457 -11.283 -1.570 1.00 97.94 169 PRO A O 1
ATOM 1331 N N . ARG A 1 170 ? -5.418 -12.501 -3.156 1.00 97.69 170 ARG A N 1
ATOM 1332 C CA . ARG A 1 170 ? -6.222 -11.981 -4.270 1.00 97.69 170 ARG A CA 1
ATOM 1333 C C . ARG A 1 170 ? -7.645 -12.525 -4.250 1.00 97.69 170 ARG A C 1
ATOM 1335 O O . ARG A 1 170 ? -7.923 -13.547 -3.627 1.00 97.69 170 ARG A O 1
ATOM 1342 N N . ASP A 1 171 ? -8.509 -11.825 -4.976 1.00 97.19 171 ASP A N 1
ATOM 1343 C CA . ASP A 1 171 ? -9.875 -12.238 -5.286 1.00 97.19 171 ASP A CA 1
ATOM 1344 C C . ASP A 1 171 ? -10.751 -12.474 -4.046 1.00 97.19 171 ASP A C 1
ATOM 1346 O O . ASP A 1 171 ? -11.559 -13.402 -3.994 1.00 97.19 171 ASP A O 1
ATOM 1350 N N . ILE A 1 172 ? -10.593 -11.615 -3.032 1.00 97.56 172 ILE A N 1
ATOM 1351 C CA . ILE A 1 172 ? -11.433 -11.633 -1.831 1.00 97.56 172 ILE A CA 1
ATOM 1352 C C . ILE A 1 172 ? -12.309 -10.386 -1.737 1.00 97.56 172 ILE A C 1
ATOM 1354 O O . ILE A 1 172 ? -11.911 -9.288 -2.127 1.00 97.56 172 ILE A O 1
ATOM 1358 N N . GLU A 1 173 ? -13.474 -10.569 -1.122 1.00 98.19 173 GLU A N 1
ATOM 1359 C CA . GLU A 1 173 ? -14.268 -9.503 -0.518 1.00 98.19 173 GLU A CA 1
ATOM 1360 C C . GLU A 1 173 ? -14.222 -9.668 1.002 1.00 98.19 173 GLU A C 1
ATOM 1362 O O . GLU A 1 173 ? -14.523 -10.743 1.532 1.00 98.19 173 GLU A O 1
ATOM 1367 N N . ALA A 1 174 ? -13.847 -8.607 1.704 1.00 98.12 174 ALA A N 1
ATOM 1368 C CA . ALA A 1 174 ? -13.722 -8.590 3.152 1.00 98.12 174 ALA A CA 1
ATOM 1369 C C . ALA A 1 174 ? -14.158 -7.235 3.722 1.00 98.12 174 ALA A C 1
ATOM 1371 O O . ALA A 1 174 ? -14.407 -6.278 2.990 1.00 98.12 174 ALA A O 1
ATOM 1372 N N . THR A 1 175 ? -14.227 -7.151 5.042 1.00 98.19 175 THR A N 1
ATOM 1373 C CA . THR A 1 175 ? -14.348 -5.896 5.781 1.00 98.19 175 THR A CA 1
ATOM 1374 C C . THR A 1 175 ? -13.016 -5.617 6.456 1.00 98.19 175 THR A C 1
ATOM 1376 O O . THR A 1 175 ? -12.528 -6.459 7.205 1.00 98.19 175 THR A O 1
ATOM 1379 N N . LEU A 1 176 ? -12.439 -4.448 6.179 1.00 98.00 176 LEU A N 1
ATOM 1380 C CA . LEU A 1 176 ? -11.325 -3.884 6.934 1.00 98.00 176 LEU A CA 1
ATOM 1381 C C . LEU A 1 176 ? -11.899 -3.106 8.117 1.00 98.00 176 LEU A C 1
ATOM 1383 O O . LEU A 1 176 ? -12.683 -2.180 7.913 1.00 98.00 176 LEU A O 1
ATOM 1387 N N . THR A 1 177 ? -11.478 -3.454 9.326 1.00 97.94 177 THR A N 1
ATOM 1388 C CA . THR A 1 177 ? -11.798 -2.746 10.565 1.00 97.94 177 THR A CA 1
ATOM 1389 C C . THR A 1 177 ? -10.507 -2.269 11.210 1.00 97.94 177 THR A C 1
ATOM 1391 O O . THR A 1 177 ? -9.544 -3.027 11.328 1.00 97.94 177 THR A O 1
ATOM 1394 N N . ILE A 1 178 ? -10.496 -1.004 11.615 1.00 98.19 178 ILE A N 1
ATOM 1395 C CA . ILE A 1 178 ? -9.347 -0.321 12.203 1.00 98.19 178 ILE A CA 1
ATOM 1396 C C . ILE A 1 178 ? -9.803 0.274 13.525 1.00 98.19 178 ILE A C 1
ATOM 1398 O O . ILE A 1 178 ? -10.720 1.097 13.532 1.00 98.19 178 ILE A O 1
ATOM 1402 N N . ASN A 1 179 ? -9.162 -0.122 14.621 1.00 97.81 179 ASN A N 1
ATOM 1403 C CA . ASN A 1 179 ? -9.357 0.489 15.929 1.00 97.81 179 ASN A CA 1
ATOM 1404 C C . ASN A 1 179 ? -8.101 1.255 16.359 1.00 97.81 179 ASN A C 1
ATOM 1406 O O . ASN A 1 179 ? -6.967 0.795 16.186 1.00 97.81 179 ASN A O 1
ATOM 1410 N N . TYR A 1 180 ? -8.332 2.444 16.906 1.00 97.62 180 TYR A N 1
ATOM 1411 C CA . TYR A 1 180 ? -7.316 3.310 17.477 1.00 97.62 180 TYR A CA 1
ATOM 1412 C C . TYR A 1 180 ? -7.884 4.050 18.686 1.00 97.62 180 TYR A C 1
ATOM 1414 O O . TYR A 1 180 ? -8.863 4.787 18.561 1.00 97.62 180 TYR A O 1
ATOM 1422 N N . ASN A 1 181 ? -7.271 3.886 19.861 1.00 94.69 181 ASN A N 1
ATOM 1423 C CA . ASN A 1 181 ? -7.660 4.583 21.095 1.00 94.69 181 ASN A CA 1
ATOM 1424 C C . ASN A 1 181 ? -9.174 4.523 21.402 1.00 94.69 181 ASN A C 1
ATOM 1426 O O . ASN A 1 181 ? -9.765 5.510 21.831 1.00 94.69 181 ASN A O 1
ATOM 1430 N N . GLY A 1 182 ? -9.816 3.375 21.155 1.00 93.75 182 GLY A N 1
ATOM 1431 C CA . GLY A 1 182 ? -11.249 3.178 21.406 1.00 93.75 182 GLY A CA 1
ATOM 1432 C C . GLY A 1 182 ? -12.180 3.693 20.302 1.00 93.75 182 GLY A C 1
ATOM 1433 O O . GLY A 1 182 ? -13.363 3.361 20.316 1.00 93.75 182 GLY A O 1
ATOM 1434 N N . THR A 1 183 ? -11.664 4.426 19.314 1.00 96.06 183 THR A N 1
ATOM 1435 C CA . THR A 1 183 ? -12.404 4.780 18.092 1.00 96.06 183 THR A CA 1
ATOM 1436 C C . THR A 1 183 ? -12.231 3.694 17.039 1.00 96.06 183 THR A C 1
ATOM 1438 O O . THR A 1 183 ? -11.185 3.045 16.969 1.00 96.06 183 THR A O 1
ATOM 1441 N N . THR A 1 184 ? -13.266 3.449 16.236 1.00 96.25 184 THR A N 1
ATOM 1442 C CA . THR A 1 184 ? -13.258 2.387 15.222 1.00 96.25 184 THR A CA 1
ATOM 1443 C C . THR A 1 184 ? -13.831 2.893 13.911 1.00 96.25 184 THR A C 1
ATOM 1445 O O . THR A 1 184 ? -14.881 3.526 13.890 1.00 96.25 184 THR A O 1
ATOM 1448 N N . VAL A 1 185 ? -13.182 2.536 12.806 1.00 97.06 185 VAL A N 1
ATOM 1449 C CA . VAL A 1 185 ? -13.711 2.719 11.453 1.00 97.06 185 VAL A CA 1
ATOM 1450 C C . VAL A 1 185 ? -13.705 1.387 10.716 1.00 97.06 185 VAL A C 1
ATOM 1452 O O . VAL A 1 185 ? -12.836 0.543 10.936 1.00 97.06 185 VAL A O 1
ATOM 1455 N N . SER A 1 186 ? -14.705 1.161 9.867 1.00 96.00 186 SER A N 1
ATOM 1456 C CA . SER A 1 186 ? -14.791 -0.041 9.037 1.00 96.00 186 SER A CA 1
ATOM 1457 C C . SER A 1 186 ? -15.164 0.304 7.605 1.00 96.00 186 SER A C 1
ATOM 1459 O O . SER A 1 186 ? -15.977 1.197 7.365 1.00 96.00 186 SER A O 1
ATOM 1461 N N . LYS A 1 187 ? -14.586 -0.424 6.648 1.00 95.12 187 LYS A N 1
ATOM 1462 C CA . LYS A 1 187 ? -14.838 -0.239 5.219 1.00 95.12 187 LYS A CA 1
ATOM 1463 C C . LYS A 1 187 ? -14.813 -1.585 4.484 1.00 95.12 187 LYS A C 1
ATOM 1465 O O . LYS A 1 187 ? -13.979 -2.434 4.805 1.00 95.12 187 LYS A O 1
ATOM 1470 N N . PRO A 1 188 ? -15.667 -1.785 3.465 1.00 96.25 188 PRO A N 1
ATOM 1471 C CA . PRO A 1 188 ? -15.485 -2.874 2.516 1.00 96.25 188 PRO A CA 1
ATOM 1472 C C . PRO A 1 188 ? -14.104 -2.813 1.849 1.00 96.25 188 PRO A C 1
ATOM 1474 O O . PRO A 1 188 ? -13.646 -1.749 1.429 1.00 96.25 188 PRO A O 1
ATOM 1477 N N . LEU A 1 189 ? -13.467 -3.971 1.724 1.00 96.38 189 LEU A N 1
ATOM 1478 C CA . LEU A 1 189 ? -12.175 -4.172 1.087 1.00 96.38 189 LEU A CA 1
ATOM 1479 C C . LEU A 1 189 ? -12.310 -5.254 0.016 1.00 96.38 189 LEU A C 1
ATOM 1481 O O . LEU A 1 189 ? -12.896 -6.310 0.255 1.00 96.38 189 LEU A O 1
ATOM 1485 N N . THR A 1 190 ? -11.740 -5.001 -1.158 1.00 97.62 190 THR A N 1
ATOM 1486 C CA . THR A 1 190 ? -11.658 -5.985 -2.243 1.00 97.62 190 THR A CA 1
ATOM 1487 C C . THR A 1 190 ? -10.233 -6.054 -2.778 1.00 97.62 190 THR A C 1
ATOM 1489 O O . THR A 1 190 ? -9.514 -5.060 -2.718 1.00 97.62 190 THR A O 1
ATOM 1492 N N . THR A 1 191 ? -9.818 -7.215 -3.287 1.00 97.75 191 THR A N 1
ATOM 1493 C CA . THR A 1 191 ? -8.456 -7.447 -3.819 1.00 97.75 191 THR A CA 1
ATOM 1494 C C . THR A 1 191 ? -8.471 -7.967 -5.263 1.00 97.75 191 THR A C 1
ATOM 1496 O O . THR A 1 191 ? -7.635 -8.779 -5.672 1.00 97.75 191 THR A O 1
ATOM 1499 N N . PHE A 1 192 ? -9.448 -7.511 -6.049 1.00 97.69 192 PHE A N 1
ATOM 1500 C CA . PHE A 1 192 ? -9.600 -7.842 -7.463 1.00 97.69 192 PHE A CA 1
ATOM 1501 C C . PHE A 1 192 ? -8.680 -6.988 -8.346 1.00 97.69 192 PHE A C 1
ATOM 1503 O O . PHE A 1 192 ? -8.075 -6.006 -7.922 1.00 97.69 192 PHE A O 1
ATOM 1510 N N . THR A 1 193 ? -8.614 -7.311 -9.637 1.00 95.44 193 THR A N 1
ATOM 1511 C CA . THR A 1 193 ? -7.787 -6.586 -10.619 1.00 95.44 193 THR A CA 1
ATOM 1512 C C . THR A 1 193 ? -8.168 -5.116 -10.811 1.00 95.44 193 THR A C 1
ATOM 1514 O O . THR A 1 193 ? -7.338 -4.334 -11.264 1.00 95.44 193 THR A O 1
ATOM 1517 N N . LYS A 1 194 ? -9.392 -4.715 -10.459 1.00 94.69 194 LYS A N 1
ATOM 1518 C CA . LYS A 1 194 ? -9.852 -3.316 -10.511 1.00 94.69 194 LYS A CA 1
ATOM 1519 C C . LYS A 1 194 ? -9.927 -2.647 -9.137 1.00 94.69 194 LYS A C 1
ATOM 1521 O O . LYS A 1 194 ? -10.428 -1.533 -9.048 1.00 94.69 194 LYS A O 1
ATOM 1526 N N . SER A 1 195 ? -9.497 -3.332 -8.081 1.00 96.38 195 SER A N 1
ATOM 1527 C CA . SER A 1 195 ? -9.530 -2.784 -6.730 1.00 96.38 195 SER A CA 1
ATOM 1528 C C . SER A 1 195 ? -8.450 -1.723 -6.547 1.00 96.38 195 SER A C 1
ATOM 1530 O O . SER A 1 195 ? -7.323 -1.883 -7.024 1.00 96.38 195 SER A O 1
ATOM 1532 N N . ASP A 1 196 ? -8.808 -0.666 -5.824 1.00 95.88 196 ASP A N 1
ATOM 1533 C CA . ASP A 1 196 ? -7.888 0.387 -5.403 1.00 95.88 196 ASP A CA 1
ATOM 1534 C C . ASP A 1 196 ? -6.792 -0.184 -4.496 1.00 95.88 196 ASP A C 1
ATOM 1536 O O . ASP A 1 196 ? -7.038 -1.052 -3.654 1.00 95.88 196 ASP A O 1
ATOM 1540 N N . THR A 1 197 ? -5.576 0.328 -4.651 1.00 96.62 197 THR A N 1
ATOM 1541 C CA . THR A 1 197 ? -4.428 -0.032 -3.805 1.00 96.62 197 THR A CA 1
ATOM 1542 C C . THR A 1 197 ? -4.166 0.994 -2.714 1.00 96.62 197 THR A C 1
ATOM 1544 O O . THR A 1 197 ? -3.394 0.707 -1.804 1.00 96.62 197 THR A O 1
ATOM 1547 N N . CYS A 1 198 ? -4.803 2.167 -2.786 1.00 96.00 198 CYS A N 1
ATOM 1548 C CA . CYS A 1 198 ? -4.749 3.193 -1.756 1.00 96.00 198 CYS A CA 1
ATOM 1549 C C . CYS A 1 198 ? -6.123 3.407 -1.135 1.00 96.00 198 CYS A C 1
ATOM 1551 O O . CYS A 1 198 ? -7.103 3.643 -1.841 1.00 96.00 198 CYS A O 1
ATOM 1553 N N . ILE A 1 199 ? -6.201 3.354 0.193 1.00 93.19 199 ILE A N 1
ATOM 1554 C CA . ILE A 1 199 ? -7.444 3.604 0.919 1.00 93.19 199 ILE A CA 1
ATOM 1555 C C . ILE A 1 199 ? -7.201 4.700 1.952 1.00 93.19 199 ILE A C 1
ATOM 1557 O O . ILE A 1 199 ? -6.593 4.466 2.991 1.00 93.19 199 ILE A O 1
ATOM 1561 N N . THR A 1 200 ? -7.720 5.895 1.679 1.00 88.19 200 THR A N 1
ATOM 1562 C CA . THR A 1 200 ? -7.708 7.022 2.630 1.00 88.19 200 THR A CA 1
ATOM 1563 C C . THR A 1 200 ? -9.113 7.500 3.003 1.00 88.19 200 THR A C 1
ATOM 1565 O O . THR A 1 200 ? -9.303 8.070 4.074 1.00 88.19 200 THR A O 1
ATOM 1568 N N . THR A 1 201 ? -10.136 7.189 2.193 1.00 85.56 201 THR A N 1
ATOM 1569 C CA . THR A 1 201 ? -11.507 7.690 2.408 1.00 85.56 201 THR A CA 1
ATOM 1570 C C . THR A 1 201 ? -12.580 6.597 2.317 1.00 85.56 201 THR A C 1
ATOM 1572 O O . THR A 1 201 ? -12.577 5.833 1.345 1.00 85.56 201 THR A O 1
ATOM 1575 N N . PRO A 1 202 ? -13.556 6.542 3.248 1.00 83.31 202 PRO A N 1
ATOM 1576 C CA . PRO A 1 202 ? -13.550 7.177 4.570 1.00 83.31 202 PRO A CA 1
ATOM 1577 C C . PRO A 1 202 ? -12.838 6.273 5.593 1.00 83.31 202 PRO A C 1
ATOM 1579 O O . PRO A 1 202 ? -13.354 5.215 5.938 1.00 83.31 202 PRO A O 1
ATOM 1582 N N . LEU A 1 203 ? -11.663 6.687 6.080 1.00 93.31 203 LEU A N 1
ATOM 1583 C CA . LEU A 1 203 ? -10.965 6.069 7.223 1.00 93.31 203 LEU A CA 1
ATOM 1584 C C . LEU A 1 203 ? -10.826 7.039 8.412 1.00 93.31 203 LEU A C 1
ATOM 1586 O O . LEU A 1 203 ? -9.810 7.038 9.111 1.00 93.31 203 LEU A O 1
ATOM 1590 N N . LYS A 1 204 ? -11.838 7.891 8.623 1.00 94.88 204 LYS A N 1
ATOM 1591 C CA . LYS A 1 204 ? -11.856 8.828 9.749 1.00 94.88 204 LYS A CA 1
ATOM 1592 C C . LYS A 1 204 ? -12.117 8.073 11.049 1.00 94.88 204 LYS A C 1
ATOM 1594 O O . LYS A 1 204 ? -13.097 7.340 11.140 1.00 94.88 204 LYS A O 1
ATOM 1599 N N . LEU A 1 205 ? -11.261 8.287 12.035 1.00 93.31 205 LEU A N 1
ATOM 1600 C CA . LEU A 1 205 ? -11.392 7.791 13.398 1.00 93.31 205 LEU A CA 1
ATOM 1601 C C . LEU A 1 205 ? -12.055 8.891 14.239 1.00 93.31 205 LEU A C 1
ATOM 1603 O O . LEU A 1 205 ? -11.467 9.952 14.451 1.00 93.31 205 LEU A O 1
ATOM 1607 N N . SER A 1 206 ? -13.305 8.671 14.646 1.00 83.69 206 SER A N 1
ATOM 1608 C CA . SER A 1 206 ? -14.121 9.613 15.430 1.00 83.69 206 SER A CA 1
ATOM 1609 C C . SER A 1 206 ? -15.032 8.887 16.399 1.00 83.69 206 SER A C 1
ATOM 1611 O O . SER A 1 206 ? -15.511 7.803 15.997 1.00 83.69 206 SER A O 1
#

Radius of gyration: 29.37 Å; Cα contacts (8 Å, |Δi|>4): 349; chains: 1; bounding 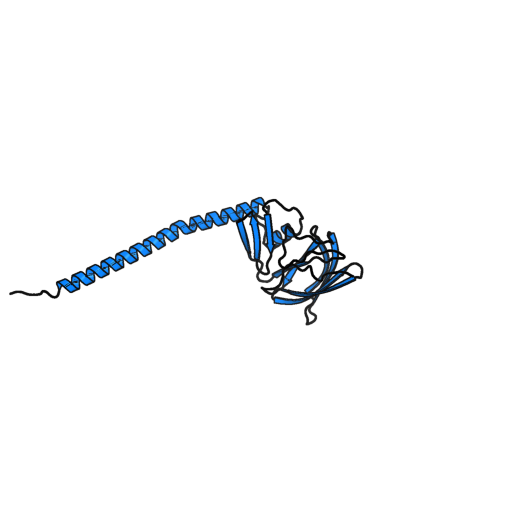box: 40×44×113 Å

Secondary structure (DSSP, 8-state):
----SHHHHHHHHHHHHHHHHHHHHHHHHHHHHHHHHHHHHHHHHHHHHHHHHHHHTT-TT--HHHHHHHHHT-----TTEEEEE-SSEEEEEETTEEEEEEPPTTEEEEEE--BSS-----SSEETTT---S-TT-EEEEEEEETTS-EEEEEEEE--TTS-EEEEEESS-EEEEEEEETTEEEEEEEE-STT--SEE-TT-B--

Solvent-accessible surface area (backbone atoms only — not comparable to full-atom values): 11193 Å² total; per-residue (Å²): 141,82,87,87,77,75,68,58,64,58,52,50,52,54,51,52,50,56,50,52,53,50,52,52,51,49,53,52,51,50,53,51,53,50,49,66,65,53,48,60,58,54,55,52,54,54,52,50,53,52,50,51,52,26,50,76,73,71,41,58,94,52,52,69,67,54,42,51,51,59,41,38,52,37,70,76,68,51,87,51,58,45,37,39,34,51,42,55,34,41,39,37,27,58,61,91,48,79,47,82,40,74,49,62,95,62,43,21,58,40,32,33,25,52,26,77,87,62,85,68,86,50,48,64,29,38,39,40,78,57,71,34,72,42,43,68,39,73,32,44,37,35,31,32,30,90,88,66,53,74,79,44,77,47,78,47,64,20,25,72,22,5,34,40,76,45,81,39,64,45,74,41,62,29,38,39,35,43,35,47,97,89,26,58,32,67,41,84,40,55,33,39,84,86,31,63,13,21,46,36,79,84,33,58,46,105